Protein AF-A0A2Z6N587-F1 (afdb_monomer)

Structure (mmCIF, N/CA/C/O backbone):
data_AF-A0A2Z6N587-F1
#
_entry.id   AF-A0A2Z6N587-F1
#
loop_
_atom_site.group_PDB
_atom_site.id
_atom_site.type_symbol
_atom_site.label_atom_id
_atom_site.label_alt_id
_atom_site.label_comp_id
_atom_site.label_asym_id
_atom_site.label_entity_id
_atom_site.label_seq_id
_atom_site.pdbx_PDB_ins_code
_atom_site.Cartn_x
_atom_site.Cartn_y
_atom_site.Cartn_z
_atom_site.occupancy
_atom_site.B_iso_or_equiv
_atom_site.auth_seq_id
_atom_site.auth_comp_id
_atom_site.auth_asym_id
_atom_site.auth_atom_id
_atom_site.pdbx_PDB_model_num
ATOM 1 N N . MET A 1 1 ? -2.323 -22.619 24.328 1.00 37.62 1 MET A N 1
ATOM 2 C CA . MET A 1 1 ? -1.263 -22.628 23.297 1.00 37.62 1 MET A CA 1
ATOM 3 C C . MET A 1 1 ? -1.579 -23.787 22.358 1.00 37.62 1 MET A C 1
ATOM 5 O O . MET A 1 1 ? -1.058 -24.864 22.566 1.00 37.62 1 MET A O 1
ATOM 9 N N . GLU A 1 2 ? -2.553 -23.638 21.449 1.00 46.66 2 GLU A N 1
ATOM 10 C CA . GLU A 1 2 ? -3.157 -24.827 20.800 1.00 46.66 2 GLU A CA 1
ATOM 11 C C . GLU A 1 2 ? -3.887 -24.541 19.466 1.00 46.66 2 GLU A C 1
ATOM 13 O O . GLU A 1 2 ? -4.844 -25.218 19.124 1.00 46.66 2 GLU A O 1
ATOM 18 N N . LYS A 1 3 ? -3.478 -23.515 18.700 1.00 50.38 3 LYS A N 1
ATOM 19 C CA . LYS A 1 3 ? -4.129 -23.162 17.413 1.00 50.38 3 LYS A CA 1
ATOM 20 C C . LYS A 1 3 ? -3.225 -23.213 16.172 1.00 50.38 3 LYS A C 1
ATOM 22 O O . LYS A 1 3 ? -3.673 -22.877 15.085 1.00 50.38 3 LYS A O 1
ATOM 27 N N . TRP A 1 4 ? -1.967 -23.633 16.306 1.00 54.72 4 TRP A N 1
ATOM 28 C CA . TRP A 1 4 ? -0.986 -23.555 15.209 1.00 54.72 4 TRP A CA 1
ATOM 29 C C . TRP A 1 4 ? -0.815 -24.855 14.406 1.00 54.72 4 TRP A C 1
ATOM 31 O O . TRP A 1 4 ? -0.154 -24.849 13.373 1.00 54.72 4 TRP A O 1
ATOM 41 N N . THR A 1 5 ? -1.404 -25.971 14.840 1.00 50.78 5 THR A N 1
ATOM 42 C CA . THR A 1 5 ? -1.175 -27.303 14.245 1.00 50.78 5 THR A CA 1
ATOM 43 C C . THR A 1 5 ? -2.064 -27.630 13.039 1.00 50.78 5 THR A C 1
ATOM 45 O O . THR A 1 5 ? -1.755 -28.563 12.304 1.00 50.78 5 THR A O 1
ATOM 48 N N . GLU A 1 6 ? -3.128 -26.862 12.780 1.00 50.75 6 GLU A N 1
ATOM 49 C CA . GLU A 1 6 ? -4.043 -27.097 11.644 1.00 50.75 6 GLU A CA 1
ATOM 50 C C . GLU A 1 6 ? -3.532 -26.543 10.297 1.00 50.75 6 GLU A C 1
ATOM 52 O O . GLU A 1 6 ? -4.126 -26.809 9.254 1.00 50.75 6 GLU A O 1
ATOM 57 N N . TYR A 1 7 ? -2.408 -25.817 10.280 1.00 53.94 7 TYR A N 1
ATOM 58 C CA . TYR A 1 7 ? -1.847 -25.180 9.075 1.00 53.94 7 TYR A CA 1
ATOM 59 C C . TYR A 1 7 ? -0.832 -26.039 8.296 1.00 53.94 7 TYR A C 1
ATOM 61 O O . TYR A 1 7 ? -0.114 -25.525 7.440 1.00 53.94 7 TYR A O 1
ATOM 69 N N . ASN A 1 8 ? -0.773 -27.351 8.546 1.00 51.28 8 ASN A N 1
ATOM 70 C CA . ASN A 1 8 ? 0.184 -28.248 7.881 1.00 51.28 8 ASN A CA 1
ATOM 71 C C . ASN A 1 8 ? -0.138 -28.552 6.403 1.00 51.28 8 ASN A C 1
ATOM 73 O O . ASN A 1 8 ? 0.687 -29.149 5.715 1.00 51.28 8 ASN A O 1
ATOM 77 N N . GLU A 1 9 ? -1.285 -28.102 5.886 1.00 55.81 9 GLU A N 1
ATOM 78 C CA . GLU A 1 9 ? -1.611 -28.158 4.458 1.00 55.81 9 GLU A CA 1
ATOM 79 C C . GLU A 1 9 ? -2.018 -26.766 3.949 1.00 55.81 9 GLU A C 1
ATOM 81 O O . GLU A 1 9 ? -3.180 -26.368 4.098 1.00 55.81 9 GLU A O 1
ATOM 86 N N . PRO A 1 10 ? -1.102 -25.988 3.340 1.00 55.16 10 PRO A N 1
ATOM 87 C CA . PRO A 1 10 ? -1.461 -24.702 2.763 1.00 55.16 10 PRO A CA 1
ATOM 88 C C . PRO A 1 10 ? -2.427 -24.928 1.595 1.00 55.16 10 PRO A C 1
ATOM 90 O O . PRO A 1 10 ? -2.035 -25.279 0.479 1.00 55.16 10 PRO A O 1
ATOM 93 N N . LYS A 1 11 ? -3.723 -24.715 1.846 1.00 57.88 11 LYS A N 1
ATOM 94 C CA . LYS A 1 11 ? -4.737 -24.640 0.792 1.00 57.88 11 LYS A CA 1
ATOM 95 C C . LYS A 1 11 ? -4.306 -23.537 -0.170 1.00 57.88 11 LYS A C 1
ATOM 97 O O . LYS A 1 11 ? -4.199 -22.381 0.231 1.00 57.88 11 LYS A O 1
ATOM 102 N N . ARG A 1 12 ? -4.056 -23.884 -1.439 1.00 53.59 12 ARG A N 1
ATOM 103 C CA . ARG A 1 12 ? -3.749 -22.896 -2.483 1.00 53.59 12 ARG A CA 1
ATOM 104 C C . ARG A 1 12 ? -4.846 -21.831 -2.496 1.00 53.59 12 ARG A C 1
ATOM 106 O O . ARG A 1 12 ? -5.990 -22.122 -2.851 1.00 53.59 12 ARG A O 1
ATOM 113 N N . LEU A 1 13 ? -4.495 -20.609 -2.102 1.00 57.31 13 LEU A N 1
ATOM 114 C CA . LEU A 1 13 ? -5.391 -19.467 -2.203 1.00 57.31 13 LEU A CA 1
ATOM 115 C C . LEU A 1 13 ? -5.705 -19.250 -3.688 1.00 57.31 13 LEU A C 1
ATOM 117 O O . LEU A 1 13 ? -4.805 -19.123 -4.512 1.00 57.31 13 LEU A O 1
ATOM 121 N N . ARG A 1 14 ? -6.995 -19.241 -4.045 1.00 61.66 14 ARG A N 1
ATOM 122 C CA . ARG A 1 14 ? -7.448 -18.964 -5.424 1.00 61.66 14 ARG A CA 1
ATOM 123 C C . ARG A 1 14 ? -7.291 -17.491 -5.821 1.00 61.66 14 ARG A C 1
ATOM 125 O O . ARG A 1 14 ? -7.498 -17.163 -6.983 1.00 61.66 14 ARG A O 1
ATOM 132 N N . LYS A 1 15 ? -6.996 -16.613 -4.861 1.00 67.12 15 LYS A N 1
ATOM 133 C CA . LYS A 1 15 ? -6.846 -15.168 -5.040 1.00 67.12 15 LYS A CA 1
ATOM 134 C C . LYS A 1 15 ? -5.519 -14.732 -4.435 1.00 67.12 15 LYS A C 1
ATOM 136 O O . LYS A 1 15 ? -5.151 -15.244 -3.379 1.00 67.12 15 LYS A O 1
ATOM 141 N N . PHE A 1 16 ? -4.843 -13.789 -5.086 1.00 82.56 16 PHE A N 1
ATOM 142 C CA . PHE A 1 16 ? -3.730 -13.076 -4.472 1.00 82.56 16 PHE A CA 1
ATOM 143 C C . PHE A 1 16 ? -4.255 -12.309 -3.260 1.00 82.56 16 PHE A C 1
ATOM 145 O O . PHE A 1 16 ? -5.276 -11.618 -3.352 1.00 82.56 16 PHE A O 1
ATOM 152 N N . VAL A 1 17 ? -3.596 -12.517 -2.123 1.00 91.31 17 VAL A N 1
ATOM 153 C CA . VAL A 1 17 ? -3.914 -11.863 -0.859 1.00 91.31 17 VAL A CA 1
ATOM 154 C C . VAL A 1 17 ? -2.660 -11.157 -0.378 1.00 91.31 17 VAL A C 1
ATOM 156 O O . VAL A 1 17 ? -1.602 -11.783 -0.310 1.00 91.31 17 VAL A O 1
ATOM 159 N N . SER A 1 18 ? -2.807 -9.886 -0.030 1.00 94.50 18 SER A N 1
ATOM 160 C CA . SER A 1 18 ? -1.739 -9.052 0.518 1.00 94.50 18 SER A CA 1
ATOM 161 C C . SER A 1 18 ? -2.181 -8.465 1.849 1.00 94.50 18 SER A C 1
ATOM 163 O O . SER A 1 18 ? -3.374 -8.247 2.080 1.00 94.50 18 SER A O 1
ATOM 165 N N . LEU A 1 19 ? -1.211 -8.227 2.724 1.00 96.00 19 LEU A N 1
ATOM 166 C CA . LEU A 1 19 ? -1.422 -7.661 4.047 1.00 96.00 19 LEU A CA 1
ATOM 167 C C . LEU A 1 19 ? -0.588 -6.390 4.176 1.00 96.00 19 LEU A C 1
ATOM 169 O O . LEU A 1 19 ? 0.613 -6.424 3.921 1.00 96.00 19 LEU A O 1
ATOM 173 N N . PHE A 1 20 ? -1.214 -5.305 4.615 1.00 96.19 20 PHE A N 1
ATOM 174 C CA . PHE A 1 20 ? -0.537 -4.051 4.930 1.00 96.19 20 PHE A CA 1
ATOM 175 C C . PHE A 1 20 ? -0.767 -3.747 6.405 1.00 96.19 20 PHE A C 1
ATOM 177 O O . PHE A 1 20 ? -1.907 -3.550 6.832 1.00 96.19 20 PHE A O 1
ATOM 184 N N . VAL A 1 21 ? 0.307 -3.750 7.188 1.00 95.50 21 VAL A N 1
ATOM 185 C CA . VAL A 1 21 ? 0.271 -3.584 8.646 1.00 95.50 21 VAL A CA 1
ATOM 186 C C . VAL A 1 21 ? 0.893 -2.238 8.981 1.00 95.50 21 VAL A C 1
ATOM 188 O O . VAL A 1 21 ? 1.949 -1.906 8.445 1.00 95.50 21 VAL A O 1
ATOM 191 N N . SER A 1 22 ? 0.227 -1.444 9.815 1.00 94.25 22 SER A N 1
ATOM 192 C CA . SER A 1 22 ? 0.788 -0.177 10.280 1.00 94.25 22 SER A CA 1
ATOM 193 C C . SER A 1 22 ? 1.963 -0.420 11.248 1.00 94.25 22 SER A C 1
ATOM 195 O O . SER A 1 22 ? 2.044 -1.507 11.826 1.00 94.25 22 SER A O 1
ATOM 197 N N . PRO A 1 23 ? 2.884 0.540 11.454 1.00 90.81 23 PRO A N 1
ATOM 198 C CA . PRO A 1 23 ? 4.096 0.330 12.251 1.00 90.81 23 PRO A CA 1
ATOM 199 C C . PRO A 1 23 ? 3.865 -0.242 13.659 1.00 90.81 23 PRO A C 1
ATOM 201 O O . PRO A 1 23 ? 4.606 -1.128 14.080 1.00 90.81 23 PRO A O 1
ATOM 204 N N . THR A 1 24 ? 2.819 0.188 14.376 1.00 92.56 24 THR A N 1
ATOM 205 C CA . THR A 1 24 ? 2.489 -0.345 15.717 1.00 92.56 24 THR A CA 1
ATOM 206 C C . THR A 1 24 ? 1.424 -1.451 15.689 1.00 92.56 24 THR A C 1
ATOM 208 O O . THR A 1 24 ? 0.923 -1.901 16.733 1.00 92.56 24 THR A O 1
ATOM 211 N N . ALA A 1 25 ? 1.074 -1.896 14.479 1.00 94.62 25 ALA A N 1
ATOM 212 C CA . ALA A 1 25 ? -0.062 -2.746 14.159 1.00 94.62 25 ALA A CA 1
ATOM 213 C C . ALA A 1 25 ? -1.407 -2.174 14.640 1.00 94.62 25 ALA A C 1
ATOM 215 O O . ALA A 1 25 ? -2.349 -2.923 14.853 1.00 94.62 25 ALA A O 1
ATOM 216 N N . LYS A 1 26 ? -1.537 -0.855 14.830 1.00 96.00 26 LYS A N 1
ATOM 217 C CA . LYS A 1 26 ? -2.830 -0.227 15.148 1.00 96.00 26 LYS A CA 1
ATOM 218 C C . LYS A 1 26 ? -3.886 -0.542 14.081 1.00 96.00 26 LYS A C 1
ATOM 220 O O . LYS A 1 26 ? -5.034 -0.829 14.426 1.00 96.00 26 LYS A O 1
ATOM 225 N N . TYR A 1 27 ? -3.474 -0.550 12.813 1.00 96.38 27 TYR A N 1
ATOM 226 C CA . TYR A 1 27 ? -4.324 -0.804 11.657 1.00 96.38 27 TYR A CA 1
ATOM 227 C C . TYR A 1 27 ? -3.769 -1.923 10.783 1.00 96.38 27 TYR A C 1
ATOM 229 O O . TYR A 1 27 ? -2.560 -2.051 10.570 1.00 96.38 27 TYR A O 1
ATOM 237 N N . VAL A 1 28 ? -4.677 -2.727 10.237 1.00 97.56 28 VAL A N 1
ATOM 238 C CA . VAL A 1 28 ? -4.352 -3.790 9.287 1.00 97.56 28 VAL A CA 1
ATOM 239 C C . VAL A 1 28 ? -5.301 -3.708 8.104 1.00 97.56 28 VAL A C 1
ATOM 241 O O . VAL A 1 28 ? -6.515 -3.690 8.276 1.00 97.56 28 VAL A O 1
ATOM 244 N N . ALA A 1 29 ? -4.758 -3.713 6.891 1.00 98.00 29 ALA A N 1
ATOM 245 C CA . ALA A 1 29 ? -5.531 -3.835 5.666 1.00 98.00 29 ALA A CA 1
ATOM 246 C C . ALA A 1 29 ? -5.244 -5.170 4.982 1.00 98.00 29 ALA A C 1
ATOM 248 O O . ALA A 1 29 ? -4.096 -5.514 4.704 1.00 98.00 29 ALA A O 1
ATOM 249 N N . VAL A 1 30 ? -6.308 -5.912 4.685 1.00 97.38 30 VAL A N 1
ATOM 250 C CA . VAL A 1 30 ? -6.263 -7.176 3.946 1.00 97.38 30 VAL A CA 1
ATOM 251 C C . VAL A 1 30 ? -6.798 -6.933 2.543 1.00 97.38 30 VAL A C 1
ATOM 253 O O . VAL A 1 30 ? -7.994 -6.684 2.367 1.00 97.38 30 VAL A O 1
ATOM 256 N N . ALA A 1 31 ? -5.928 -7.032 1.542 1.00 96.44 31 ALA A N 1
ATOM 257 C CA . ALA A 1 31 ? -6.312 -6.987 0.138 1.00 96.44 31 ALA A CA 1
ATOM 258 C C . ALA A 1 31 ? -6.553 -8.403 -0.391 1.00 96.44 31 ALA A C 1
ATOM 260 O O . ALA A 1 31 ? -5.710 -9.278 -0.221 1.00 96.44 31 ALA A O 1
ATOM 261 N N . ALA A 1 32 ? -7.688 -8.633 -1.048 1.00 93.94 32 ALA A N 1
ATOM 262 C CA . ALA A 1 32 ? -8.025 -9.905 -1.682 1.00 93.94 32 ALA A CA 1
ATOM 263 C C . ALA A 1 32 ? -8.723 -9.659 -3.028 1.00 93.94 32 ALA A C 1
ATOM 265 O O . ALA A 1 32 ? -9.940 -9.458 -3.091 1.00 93.94 32 ALA A O 1
ATOM 266 N N . GLY A 1 33 ? -7.955 -9.704 -4.120 1.00 91.88 33 GLY A N 1
ATOM 267 C CA . GLY A 1 33 ? -8.410 -9.163 -5.405 1.00 91.88 33 GLY A CA 1
ATOM 268 C C . GLY A 1 33 ? -8.506 -7.637 -5.347 1.00 91.88 33 GLY A C 1
ATOM 269 O O . GLY A 1 33 ? -7.640 -6.989 -4.764 1.00 91.88 33 GLY A O 1
ATOM 270 N N . ASN A 1 34 ? -9.605 -7.091 -5.866 1.00 92.81 34 ASN A N 1
ATOM 271 C CA . ASN A 1 34 ? -9.879 -5.653 -5.911 1.00 92.81 34 ASN A CA 1
ATOM 272 C C . ASN A 1 34 ? -10.527 -5.087 -4.637 1.00 92.81 34 ASN A C 1
ATOM 274 O O . ASN A 1 34 ? -10.956 -3.933 -4.607 1.00 92.81 34 ASN A O 1
ATOM 278 N N . ARG A 1 35 ? -10.637 -5.904 -3.587 1.00 95.12 35 ARG A N 1
ATOM 279 C CA . ARG A 1 35 ? -11.247 -5.530 -2.314 1.00 95.12 35 ARG A CA 1
ATOM 280 C C . ARG A 1 35 ? -10.186 -5.413 -1.232 1.00 95.12 35 ARG A C 1
ATOM 282 O O . ARG A 1 35 ? -9.406 -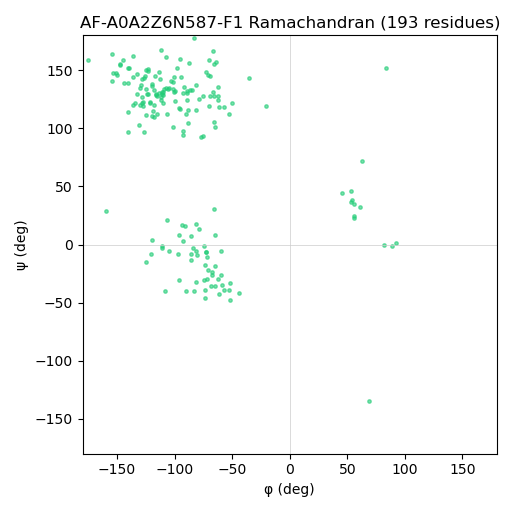6.344 -1.040 1.00 95.12 35 ARG A O 1
ATOM 289 N N . ILE A 1 36 ? -10.249 -4.333 -0.463 1.00 97.19 36 ILE A N 1
ATOM 290 C CA . ILE A 1 36 ? -9.442 -4.109 0.736 1.00 97.19 36 ILE A CA 1
ATOM 291 C C . ILE A 1 36 ? -10.375 -4.043 1.943 1.00 97.19 36 ILE A C 1
ATOM 293 O O . ILE A 1 36 ? -11.372 -3.326 1.932 1.00 97.19 36 ILE A O 1
ATOM 297 N N . THR A 1 37 ? -10.075 -4.819 2.980 1.00 97.88 37 THR A N 1
ATOM 298 C CA . THR A 1 37 ? -10.788 -4.789 4.265 1.00 97.88 37 THR A CA 1
ATOM 299 C C . THR A 1 37 ? -9.854 -4.235 5.331 1.00 97.88 37 THR A C 1
ATOM 301 O O . THR A 1 37 ? -8.766 -4.775 5.509 1.00 97.88 37 THR A O 1
ATOM 304 N N . ILE A 1 38 ? -10.272 -3.174 6.015 1.00 98.06 38 ILE A N 1
ATOM 305 C CA . ILE A 1 38 ? -9.503 -2.492 7.059 1.00 98.06 38 ILE A CA 1
ATOM 306 C C . ILE A 1 38 ? -9.997 -2.964 8.431 1.00 98.06 38 ILE A C 1
ATOM 308 O O . ILE A 1 38 ? -11.204 -3.021 8.676 1.00 98.06 38 ILE A O 1
ATOM 312 N N . LEU A 1 39 ? -9.056 -3.317 9.302 1.00 97.75 39 LEU A N 1
ATOM 313 C CA . LEU A 1 39 ? -9.245 -3.843 10.653 1.00 97.75 39 LEU A CA 1
ATOM 314 C C . LEU A 1 39 ? -8.506 -2.953 11.659 1.00 97.75 39 LEU A C 1
ATOM 316 O O . LEU A 1 39 ? -7.468 -2.371 11.330 1.00 97.75 39 LEU A O 1
ATOM 320 N N . SER A 1 40 ? -9.023 -2.895 12.885 1.00 96.38 40 SER A N 1
ATOM 321 C CA . SER A 1 40 ? -8.447 -2.123 13.985 1.00 96.38 40 SER A CA 1
ATOM 322 C C . SER A 1 40 ? -7.940 -3.031 15.091 1.00 96.38 40 SER A C 1
ATOM 324 O O . SER A 1 40 ? -8.520 -4.072 15.375 1.00 96.38 40 SER A O 1
ATOM 326 N N . LYS A 1 41 ? -6.888 -2.609 15.782 1.00 96.25 41 LYS A N 1
ATOM 327 C CA . LYS A 1 41 ? -6.471 -3.244 17.034 1.00 96.25 41 LYS A CA 1
ATOM 328 C C . LYS A 1 41 ? -7.441 -2.962 18.189 1.00 96.25 41 LYS A C 1
ATOM 330 O O . LYS A 1 41 ? -7.458 -3.721 19.152 1.00 96.25 41 LYS A O 1
ATOM 335 N N . GLU A 1 42 ? -8.235 -1.889 18.112 1.00 94.81 42 GLU A N 1
ATOM 336 C CA . GLU A 1 42 ? -9.162 -1.468 19.179 1.00 94.81 42 GLU A CA 1
ATOM 337 C C . GLU A 1 42 ? -10.199 -2.539 19.535 1.00 94.81 42 GLU A C 1
ATOM 339 O O . GLU A 1 42 ? -10.550 -2.693 20.704 1.00 94.81 42 GLU A O 1
ATOM 344 N N . ASP A 1 43 ? -10.655 -3.302 18.542 1.00 93.38 43 ASP A N 1
ATOM 345 C CA . ASP A 1 43 ? -11.577 -4.423 18.706 1.00 93.38 43 ASP A CA 1
ATOM 346 C C . ASP A 1 43 ? -10.884 -5.786 18.532 1.00 93.38 43 ASP A C 1
ATOM 348 O O . ASP A 1 43 ? -11.554 -6.775 18.247 1.00 93.38 43 ASP A O 1
ATOM 352 N N . ASP A 1 44 ? -9.556 -5.852 18.696 1.00 95.12 44 ASP A N 1
ATOM 353 C CA . ASP A 1 44 ? -8.733 -7.055 18.476 1.00 95.12 44 ASP A CA 1
ATOM 354 C C . ASP A 1 44 ? -8.929 -7.669 17.073 1.00 95.12 44 ASP A C 1
ATOM 356 O O . ASP A 1 44 ? -8.984 -8.891 16.893 1.00 95.12 44 ASP A O 1
ATOM 360 N N . TYR A 1 45 ? -9.072 -6.797 16.066 1.00 95.50 45 TYR A N 1
ATOM 361 C CA . TYR A 1 45 ? -9.276 -7.113 14.648 1.00 95.50 45 TYR A CA 1
ATOM 362 C C . TYR A 1 45 ? -10.489 -8.012 14.370 1.00 95.50 45 TYR A C 1
ATOM 364 O O . TYR A 1 45 ? -10.523 -8.720 13.358 1.00 95.50 45 TYR A O 1
ATOM 372 N N . GLN A 1 46 ? -11.475 -8.033 15.271 1.00 91.81 46 GLN A N 1
ATOM 373 C CA . GLN A 1 46 ? -12.615 -8.944 15.175 1.00 91.81 46 GLN A CA 1
ATOM 374 C C . GLN A 1 46 ? -13.616 -8.518 14.099 1.00 91.81 46 GLN A C 1
ATOM 376 O O . GLN A 1 46 ? -14.277 -9.377 13.507 1.00 91.81 46 GLN A O 1
ATOM 381 N N . GLN A 1 47 ? -13.750 -7.218 13.832 1.00 92.12 47 GLN A N 1
ATOM 382 C CA . GLN A 1 47 ? -14.690 -6.681 12.857 1.00 92.12 47 GLN A CA 1
ATOM 383 C C . GLN A 1 47 ? -13.985 -5.839 11.793 1.00 92.12 47 GLN A C 1
ATOM 385 O O . GLN A 1 47 ? -12.966 -5.189 12.017 1.00 92.12 47 GLN A O 1
ATOM 390 N N . SER A 1 48 ? -14.561 -5.845 10.588 1.00 93.50 48 SER A N 1
ATOM 391 C CA . SER A 1 48 ? -14.149 -4.905 9.551 1.00 93.50 48 SER A CA 1
ATOM 392 C C . SER A 1 48 ? -14.598 -3.504 9.927 1.00 93.50 48 SER A C 1
ATOM 394 O O . SER A 1 48 ? -15.802 -3.261 10.008 1.00 93.50 48 SER A O 1
ATOM 396 N N . TYR A 1 49 ? -13.644 -2.592 10.079 1.00 94.31 49 TYR A N 1
ATOM 397 C CA . TYR A 1 49 ? -13.936 -1.180 10.277 1.00 94.31 49 TYR A CA 1
ATOM 398 C C . TYR A 1 49 ? -14.408 -0.536 8.971 1.00 94.31 49 TYR A C 1
ATOM 400 O O . TYR A 1 49 ? -15.429 0.146 8.932 1.00 94.31 49 TYR A O 1
ATOM 408 N N . ALA A 1 50 ? -13.700 -0.818 7.875 1.00 96.12 50 ALA A N 1
ATOM 409 C CA . ALA A 1 50 ? -14.035 -0.302 6.558 1.00 96.12 50 ALA A CA 1
ATOM 410 C C . ALA A 1 50 ? -13.726 -1.302 5.444 1.00 96.12 50 ALA A C 1
ATOM 412 O O . ALA A 1 50 ? -12.928 -2.233 5.592 1.00 96.12 50 ALA A O 1
ATOM 413 N N . ILE A 1 51 ? -14.388 -1.107 4.306 1.00 96.31 51 ILE A N 1
ATOM 414 C CA . ILE A 1 51 ? -14.213 -1.921 3.109 1.00 96.31 51 ILE A CA 1
ATOM 415 C C . ILE A 1 51 ? -14.106 -0.985 1.915 1.00 96.31 51 ILE A C 1
ATOM 417 O O . ILE A 1 51 ? -15.050 -0.263 1.602 1.00 96.31 51 ILE A O 1
ATOM 421 N N . PHE A 1 52 ? -12.994 -1.082 1.202 1.00 95.06 52 PHE A N 1
ATOM 422 C CA . PHE A 1 52 ? -12.809 -0.458 -0.097 1.00 95.06 52 PHE A CA 1
ATOM 423 C C . PHE A 1 52 ? -12.936 -1.509 -1.206 1.00 95.06 52 PHE A C 1
ATOM 425 O O . PHE A 1 52 ? -12.466 -2.640 -1.063 1.00 95.06 52 PHE A O 1
ATOM 432 N N . ASN A 1 53 ? -13.573 -1.139 -2.317 1.00 93.62 53 ASN A N 1
ATOM 433 C CA . ASN A 1 53 ? -13.608 -1.943 -3.535 1.00 93.62 53 ASN A CA 1
ATOM 434 C C . ASN A 1 53 ? -13.219 -1.040 -4.705 1.00 93.62 53 ASN A C 1
ATOM 436 O O . ASN A 1 53 ? -13.914 -0.056 -4.960 1.00 93.62 53 ASN A O 1
ATOM 440 N N . SER A 1 54 ? -12.146 -1.386 -5.412 1.00 88.94 54 SER A N 1
ATOM 441 C CA . SER A 1 54 ? -11.831 -0.733 -6.683 1.00 88.94 54 SER A CA 1
ATOM 442 C C . SER A 1 54 ? -12.840 -1.164 -7.750 1.00 88.94 54 SER A C 1
ATOM 444 O O . SER A 1 54 ? -13.326 -2.301 -7.741 1.00 88.94 54 SER A O 1
ATOM 446 N N . SER A 1 55 ? -13.173 -0.252 -8.664 1.00 83.06 55 SER A N 1
ATOM 447 C CA . SER A 1 55 ? -14.002 -0.557 -9.834 1.00 83.06 55 SER A CA 1
ATOM 448 C C . SER A 1 55 ? -13.343 -1.575 -10.761 1.00 83.06 55 SER A C 1
ATOM 450 O O . SER A 1 55 ? -14.045 -2.352 -11.411 1.00 83.06 55 SER A O 1
ATOM 452 N N . ASP A 1 56 ? -12.013 -1.590 -10.796 1.00 81.69 56 ASP A N 1
ATOM 453 C CA . ASP A 1 56 ? -11.238 -2.493 -11.633 1.00 81.69 56 ASP A CA 1
ATOM 454 C C . ASP A 1 56 ? -10.974 -3.824 -10.924 1.00 81.69 56 ASP A C 1
ATOM 456 O O . ASP A 1 56 ? -11.003 -3.924 -9.700 1.00 81.69 56 ASP A O 1
ATOM 460 N N . LEU A 1 57 ? -10.719 -4.882 -11.699 1.00 81.31 57 LEU A N 1
ATOM 461 C CA . LEU A 1 57 ? -10.459 -6.237 -11.186 1.00 81.31 57 LEU A CA 1
ATOM 462 C C . LEU A 1 57 ? -9.009 -6.443 -10.709 1.00 81.31 57 LEU A C 1
ATOM 464 O O . LEU A 1 57 ? -8.566 -7.587 -10.585 1.00 81.31 57 LEU A O 1
ATOM 468 N N . GLY A 1 58 ? -8.289 -5.348 -10.464 1.00 84.75 58 GLY A N 1
ATOM 469 C CA . GLY A 1 58 ? -6.878 -5.355 -10.106 1.00 84.75 58 GLY A CA 1
ATOM 470 C C . GLY A 1 58 ? -6.591 -5.981 -8.745 1.00 84.75 58 GLY A C 1
ATOM 471 O O . GLY A 1 58 ? -7.486 -6.218 -7.926 1.00 84.75 58 GLY A O 1
ATOM 472 N N . THR A 1 59 ? -5.318 -6.267 -8.499 1.00 92.69 59 THR A N 1
ATOM 473 C CA . THR A 1 59 ? -4.824 -6.770 -7.208 1.00 92.69 59 THR A CA 1
ATOM 474 C C . THR A 1 59 ? -3.855 -5.788 -6.584 1.00 92.69 59 THR A C 1
ATOM 476 O O . THR A 1 59 ? -3.041 -5.208 -7.290 1.00 92.69 59 THR A O 1
ATOM 479 N N . PHE A 1 60 ? -3.875 -5.677 -5.258 1.00 94.88 60 PHE A N 1
ATOM 480 C CA . PHE A 1 60 ? -2.947 -4.819 -4.524 1.00 94.88 60 PHE A CA 1
ATOM 481 C C . PHE A 1 60 ? -1.800 -5.643 -3.949 1.00 94.88 60 PHE A C 1
ATOM 483 O O . PHE A 1 60 ? -2.043 -6.588 -3.197 1.00 94.88 60 PHE A O 1
ATOM 490 N N . SER A 1 61 ? -0.557 -5.291 -4.275 1.00 92.19 61 SER A N 1
ATOM 491 C CA . SER A 1 61 ? 0.649 -5.968 -3.763 1.00 92.19 61 SER A CA 1
ATOM 492 C C . SER A 1 61 ? 1.646 -5.035 -3.084 1.00 92.19 61 SER A C 1
ATOM 494 O O . SER A 1 61 ? 2.533 -5.512 -2.385 1.00 92.19 61 SER A O 1
ATOM 496 N N . VAL A 1 62 ? 1.505 -3.722 -3.271 1.00 94.62 62 VAL A N 1
ATOM 497 C CA . VAL A 1 62 ? 2.378 -2.703 -2.681 1.00 94.62 62 VAL A CA 1
ATOM 498 C C . VAL A 1 62 ? 1.510 -1.725 -1.905 1.00 94.62 62 VAL A C 1
ATOM 500 O O . VAL A 1 62 ? 0.475 -1.283 -2.404 1.00 94.62 62 VAL A O 1
ATOM 503 N N . GLY A 1 63 ? 1.919 -1.393 -0.686 1.00 95.75 63 GLY A N 1
ATOM 504 C CA . GLY A 1 63 ? 1.189 -0.456 0.150 1.00 95.75 63 GLY A CA 1
ATOM 505 C C . GLY A 1 63 ? 1.916 -0.144 1.447 1.00 95.75 63 GLY A C 1
ATOM 506 O O . GLY A 1 63 ? 2.767 -0.913 1.887 1.00 95.75 63 GLY A O 1
ATOM 507 N N . ALA A 1 64 ? 1.570 0.992 2.040 1.00 95.19 64 ALA A N 1
ATOM 508 C CA . ALA A 1 64 ? 2.129 1.476 3.290 1.00 95.19 64 ALA A CA 1
ATOM 509 C C . ALA A 1 64 ? 1.102 2.322 4.040 1.00 95.19 64 ALA A C 1
ATOM 511 O O . ALA A 1 64 ? 0.307 3.046 3.436 1.00 95.19 64 ALA A O 1
ATOM 512 N N . TRP A 1 65 ? 1.149 2.246 5.365 1.00 95.12 65 TRP A N 1
ATOM 513 C CA . TRP A 1 65 ? 0.356 3.099 6.239 1.00 95.12 65 TRP A CA 1
ATOM 514 C C . TRP A 1 65 ? 1.138 4.359 6.612 1.00 95.12 65 TRP A C 1
ATOM 516 O O . TRP A 1 65 ? 2.298 4.266 7.012 1.00 95.12 65 TRP A O 1
ATOM 526 N N . SER A 1 66 ? 0.470 5.510 6.557 1.00 92.38 66 SER A N 1
ATOM 527 C CA . SER A 1 66 ? 0.722 6.602 7.494 1.00 92.38 66 SER A CA 1
ATOM 528 C C . SER A 1 66 ? -0.187 6.377 8.699 1.00 92.38 66 SER A C 1
ATOM 530 O O . SER A 1 66 ? -1.407 6.513 8.594 1.00 92.38 66 SER A O 1
ATOM 532 N N . GLU A 1 67 ? 0.378 5.918 9.817 1.00 91.25 67 GLU A N 1
ATOM 533 C CA . GLU A 1 67 ? -0.419 5.547 10.994 1.00 91.25 67 GLU A CA 1
ATOM 534 C C . GLU A 1 67 ? -0.974 6.767 11.728 1.00 91.25 67 GLU A C 1
ATOM 536 O O . GLU A 1 67 ? -2.134 6.738 12.136 1.00 91.25 67 GLU A O 1
ATOM 541 N N . ASP A 1 68 ? -0.182 7.835 11.837 1.00 88.81 68 ASP A N 1
ATOM 542 C CA . ASP A 1 68 ? -0.579 9.075 12.513 1.00 88.81 68 ASP A CA 1
ATOM 543 C C . ASP A 1 68 ? -1.676 9.819 11.736 1.00 88.81 68 ASP A C 1
ATOM 545 O O . ASP A 1 68 ? -2.602 10.365 12.334 1.00 88.81 68 ASP A O 1
ATOM 549 N N . ASP A 1 69 ? -1.614 9.776 10.401 1.00 88.81 69 ASP A N 1
ATOM 550 C CA . ASP A 1 69 ? -2.621 10.378 9.520 1.00 88.81 69 ASP A CA 1
ATOM 551 C C . ASP A 1 69 ? -3.819 9.459 9.233 1.00 88.81 69 ASP A C 1
ATOM 553 O O . ASP A 1 69 ? -4.787 9.871 8.589 1.00 88.81 69 ASP A O 1
ATOM 557 N N . GLU A 1 70 ? -3.743 8.196 9.659 1.00 92.88 70 GLU A N 1
ATOM 558 C CA . GLU A 1 70 ? -4.739 7.156 9.389 1.00 92.88 70 GLU A CA 1
ATOM 559 C C . GLU A 1 70 ? -5.015 6.947 7.886 1.00 92.88 70 GLU A C 1
ATOM 561 O O . GLU A 1 70 ? -6.141 6.642 7.477 1.00 92.88 70 GLU A O 1
ATOM 566 N N . ILE A 1 71 ? -3.981 7.099 7.048 1.00 94.00 71 ILE A N 1
ATOM 567 C CA . ILE A 1 71 ? -4.048 6.924 5.591 1.00 94.00 71 ILE A CA 1
ATOM 568 C C . ILE A 1 71 ? -3.294 5.667 5.168 1.00 94.00 71 ILE A C 1
ATOM 570 O O . ILE A 1 71 ? -2.109 5.496 5.447 1.00 94.00 71 ILE A O 1
ATOM 574 N N . LEU A 1 72 ? -3.963 4.820 4.397 1.00 96.88 72 LEU A N 1
ATOM 575 C CA . LEU A 1 72 ? -3.366 3.722 3.657 1.00 96.88 72 LEU A CA 1
ATOM 576 C C . LEU A 1 72 ? -3.086 4.164 2.218 1.00 96.88 72 LEU A C 1
ATOM 578 O O . LEU A 1 72 ? -4.016 4.446 1.461 1.00 96.88 72 LEU A O 1
ATOM 582 N N . GLY A 1 73 ? -1.817 4.166 1.821 1.00 96.31 73 GLY A N 1
ATOM 583 C CA . GLY A 1 73 ? -1.422 4.208 0.418 1.00 96.31 73 GLY A CA 1
ATOM 584 C C . GLY A 1 73 ? -1.300 2.787 -0.135 1.00 96.31 73 GLY A C 1
ATOM 585 O O . GLY A 1 73 ? -0.638 1.950 0.476 1.00 96.31 73 GLY A O 1
ATOM 586 N N . VAL A 1 74 ? -1.911 2.497 -1.282 1.00 96.94 74 VAL A N 1
ATOM 587 C CA . VAL A 1 74 ? -1.813 1.196 -1.971 1.00 96.94 74 VAL A CA 1
ATOM 588 C C . VAL A 1 74 ? -1.711 1.373 -3.477 1.00 96.94 74 VAL A C 1
ATOM 590 O O . VAL A 1 74 ? -2.226 2.337 -4.037 1.00 96.94 74 VAL A O 1
ATOM 593 N N . VAL A 1 75 ? -1.067 0.409 -4.128 1.00 95.50 75 VAL A N 1
ATOM 594 C CA . VAL A 1 75 ? -0.918 0.344 -5.582 1.00 95.50 75 VAL A CA 1
ATOM 595 C C . VAL A 1 75 ? -1.605 -0.914 -6.095 1.00 95.50 75 VAL A C 1
ATOM 597 O O . VAL A 1 75 ? -1.390 -1.999 -5.541 1.00 95.50 75 VAL A O 1
ATOM 600 N N . ASP A 1 76 ? -2.406 -0.777 -7.147 1.00 94.38 76 ASP A N 1
ATOM 601 C CA . ASP A 1 76 ? -2.885 -1.929 -7.909 1.00 94.38 76 ASP A CA 1
ATOM 602 C C . ASP A 1 76 ? -1.864 -2.410 -8.964 1.00 94.38 76 ASP A C 1
ATOM 604 O O . ASP A 1 76 ? -0.794 -1.836 -9.163 1.00 94.38 76 ASP A O 1
ATOM 608 N N . ASP A 1 77 ? -2.194 -3.483 -9.672 1.00 92.38 77 ASP A N 1
ATOM 609 C CA . ASP A 1 77 ? -1.371 -4.070 -10.732 1.00 92.38 77 ASP A CA 1
ATOM 610 C C . ASP A 1 77 ? -1.328 -3.241 -12.031 1.00 92.38 77 ASP A C 1
ATOM 612 O O . ASP A 1 77 ? -0.548 -3.552 -12.935 1.00 92.38 77 ASP A O 1
ATOM 616 N N . SER A 1 78 ? -2.117 -2.166 -12.122 1.00 92.62 78 SER A N 1
ATOM 617 C CA . SER A 1 78 ? -2.070 -1.174 -13.202 1.00 92.62 78 SER A CA 1
ATOM 618 C C . SER A 1 78 ? -1.155 0.021 -12.889 1.00 92.62 78 SER A C 1
ATOM 620 O O . SER A 1 78 ? -1.045 0.947 -13.700 1.00 92.62 78 SER A O 1
ATOM 622 N N . ASP A 1 79 ? -0.470 -0.010 -11.739 1.00 92.94 79 ASP A N 1
ATOM 623 C CA . ASP A 1 79 ? 0.296 1.099 -11.164 1.00 92.94 79 ASP A CA 1
ATOM 624 C C . ASP A 1 79 ? -0.577 2.338 -10.858 1.00 92.94 79 ASP A C 1
ATOM 626 O O . ASP A 1 79 ? -0.120 3.484 -10.965 1.00 92.94 79 ASP A O 1
ATOM 630 N N . THR A 1 80 ? -1.848 2.133 -10.497 1.00 93.81 80 THR A N 1
ATOM 631 C CA . THR A 1 80 ? -2.722 3.187 -9.967 1.00 93.81 80 THR A CA 1
ATOM 632 C C . THR A 1 80 ? -2.590 3.245 -8.449 1.00 93.81 80 THR A C 1
ATOM 634 O O . THR A 1 80 ? -2.777 2.248 -7.751 1.00 93.81 80 THR A O 1
ATOM 637 N N . LEU A 1 81 ? -2.244 4.429 -7.938 1.00 94.62 81 LEU A N 1
ATOM 638 C CA . LEU A 1 81 ? -2.146 4.705 -6.507 1.00 94.62 81 LEU A CA 1
ATOM 639 C C . LEU A 1 81 ? -3.497 5.120 -5.942 1.00 94.62 81 LEU A C 1
ATOM 641 O O . LEU A 1 81 ? -4.125 6.040 -6.466 1.00 94.62 81 LEU A O 1
ATOM 645 N N . TYR A 1 82 ? -3.872 4.522 -4.820 1.00 95.12 82 TYR A N 1
ATOM 646 C CA . TYR A 1 82 ? -5.019 4.920 -4.017 1.00 95.12 82 TYR A CA 1
ATOM 647 C C . TYR A 1 82 ? -4.554 5.319 -2.622 1.00 95.12 82 TYR A C 1
ATOM 649 O O . TYR A 1 82 ? -3.753 4.619 -2.003 1.00 95.12 82 TYR A O 1
ATOM 657 N N . PHE A 1 83 ? -5.099 6.421 -2.119 1.00 94.62 83 PHE A N 1
ATOM 658 C CA . PHE A 1 83 ? -4.911 6.883 -0.749 1.00 94.62 83 PHE A CA 1
ATOM 659 C C . PHE A 1 83 ? -6.256 6.834 -0.042 1.00 94.62 83 PHE A C 1
ATOM 661 O O . PHE A 1 83 ? -7.185 7.558 -0.405 1.00 94.62 83 PHE A O 1
ATOM 668 N N . ILE A 1 84 ? -6.371 5.930 0.922 1.00 95.25 84 ILE A N 1
ATOM 669 C CA . ILE A 1 84 ? -7.630 5.519 1.536 1.00 95.25 84 ILE A CA 1
ATOM 670 C C . ILE A 1 84 ? -7.526 5.795 3.033 1.00 95.25 84 ILE A C 1
ATOM 672 O O . ILE A 1 84 ? -6.624 5.287 3.693 1.00 95.25 84 ILE A O 1
ATOM 676 N N . LYS A 1 85 ? -8.444 6.587 3.585 1.00 94.06 85 LYS A N 1
ATOM 677 C CA . LYS A 1 85 ? -8.548 6.775 5.036 1.00 94.06 85 LYS A CA 1
ATOM 678 C C . LYS A 1 85 ? -8.922 5.468 5.722 1.00 94.06 85 LYS A C 1
ATOM 680 O O . LYS A 1 85 ? -9.588 4.613 5.141 1.00 94.06 85 LYS A O 1
ATOM 685 N N . PHE A 1 86 ? -8.600 5.356 7.002 1.00 93.88 86 PHE A N 1
ATOM 686 C CA . PHE A 1 86 ? -9.003 4.237 7.849 1.00 93.88 86 PHE A CA 1
ATOM 687 C C . PHE A 1 86 ? -10.521 3.953 7.806 1.00 93.88 86 PHE A C 1
ATOM 689 O O . PHE A 1 86 ? -10.936 2.797 7.813 1.00 93.88 86 PHE A O 1
ATOM 696 N N . ASN A 1 87 ? -11.354 4.988 7.646 1.00 92.56 87 ASN A N 1
ATOM 697 C CA . ASN A 1 87 ? -12.809 4.867 7.473 1.00 92.56 87 ASN A CA 1
ATOM 698 C C . ASN A 1 87 ? -13.269 4.372 6.079 1.00 92.56 87 ASN A C 1
ATOM 700 O O . ASN A 1 87 ? -14.469 4.221 5.852 1.00 92.56 87 ASN A O 1
ATOM 704 N N . GLY A 1 88 ? -12.344 4.116 5.150 1.00 91.56 88 GLY A N 1
ATOM 705 C CA . GLY A 1 88 ? -12.606 3.636 3.790 1.00 91.56 88 GLY A CA 1
ATOM 706 C C . GLY A 1 88 ? -12.833 4.725 2.738 1.00 91.56 88 GLY A C 1
ATOM 707 O O . GLY A 1 88 ? -13.028 4.395 1.569 1.00 91.56 88 GLY A O 1
ATOM 708 N N . GLU A 1 89 ? -12.813 6.005 3.111 1.00 92.56 89 GLU A N 1
ATOM 709 C CA . GLU A 1 89 ? -12.923 7.123 2.170 1.00 92.56 89 GLU A CA 1
ATOM 710 C C . GLU A 1 89 ? -11.659 7.225 1.303 1.00 92.56 89 GLU A C 1
ATOM 712 O O . GLU A 1 89 ? -10.544 7.302 1.820 1.00 92.56 89 GLU A O 1
ATOM 717 N N . VAL A 1 90 ? -11.825 7.266 -0.022 1.00 92.31 90 VAL A N 1
ATOM 718 C CA . VAL A 1 90 ? -10.713 7.519 -0.949 1.00 92.31 90 VAL A CA 1
ATOM 719 C C . VAL A 1 90 ? -10.447 9.017 -1.026 1.00 92.31 90 VAL A C 1
ATOM 721 O O . VAL A 1 90 ? -11.283 9.784 -1.499 1.00 92.31 90 VAL A O 1
ATOM 724 N N . VAL A 1 91 ? -9.261 9.420 -0.584 1.00 90.50 91 VAL A N 1
ATOM 725 C CA . VAL A 1 91 ? -8.788 10.809 -0.612 1.00 90.50 91 VAL A CA 1
ATOM 726 C C . VAL A 1 91 ? -8.217 11.157 -1.978 1.00 90.50 91 VAL A C 1
ATOM 728 O O . VAL A 1 91 ? -8.429 12.259 -2.482 1.00 90.50 91 VAL A O 1
ATOM 731 N N . ALA A 1 92 ? -7.485 10.220 -2.580 1.00 90.88 92 ALA A N 1
ATOM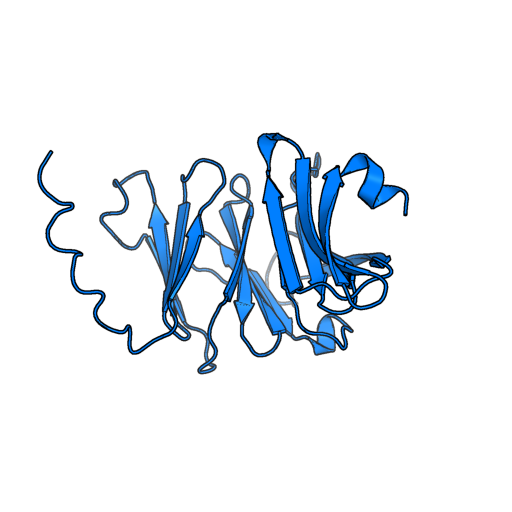 732 C CA . ALA A 1 92 ? -6.894 10.410 -3.890 1.00 90.88 92 ALA A CA 1
ATOM 733 C C . ALA A 1 92 ? -6.729 9.104 -4.658 1.00 90.88 92 ALA A C 1
ATOM 735 O O . ALA A 1 92 ? -6.451 8.053 -4.084 1.00 90.88 92 ALA A O 1
ATOM 736 N N . GLU A 1 93 ? -6.856 9.230 -5.975 1.00 92.38 93 GLU A N 1
ATOM 737 C CA . GLU A 1 93 ? -6.562 8.201 -6.962 1.00 92.38 93 GLU A CA 1
ATOM 738 C C . GLU A 1 93 ? -5.634 8.817 -8.014 1.00 92.38 93 GLU A C 1
ATOM 740 O O . GLU A 1 93 ? -5.959 9.841 -8.623 1.00 92.38 93 GLU A O 1
ATOM 745 N N . ILE A 1 94 ? -4.454 8.228 -8.207 1.00 91.56 94 ILE A N 1
ATOM 746 C CA . ILE A 1 94 ? -3.429 8.753 -9.106 1.00 91.56 94 ILE A CA 1
ATOM 747 C C . ILE A 1 94 ? -2.929 7.633 -10.012 1.00 91.56 94 ILE A C 1
ATOM 749 O O . ILE A 1 94 ? -2.109 6.802 -9.635 1.00 91.56 94 ILE A O 1
ATOM 753 N N . THR A 1 95 ? -3.397 7.642 -11.255 1.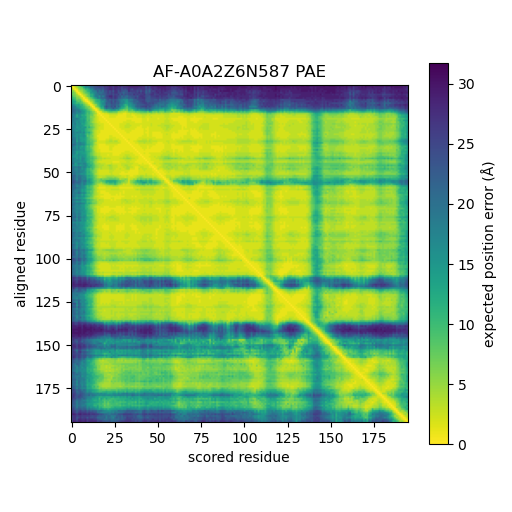00 91.12 95 THR A N 1
ATOM 754 C CA . THR A 1 95 ? -2.950 6.682 -12.275 1.00 91.12 95 THR A CA 1
ATOM 755 C C . THR A 1 95 ? -1.469 6.879 -12.621 1.00 91.12 95 THR A C 1
ATOM 757 O O . THR A 1 95 ? -0.978 8.016 -12.631 1.00 91.12 95 THR A O 1
ATOM 760 N N . LYS A 1 96 ? -0.808 5.829 -13.110 1.00 89.06 96 LYS A N 1
ATOM 761 C CA . LYS A 1 96 ? 0.554 5.871 -13.673 1.00 89.06 96 LYS A CA 1
ATOM 762 C C . LYS A 1 96 ? 0.830 7.049 -14.623 1.00 89.06 96 LYS A C 1
ATOM 764 O O . LYS A 1 96 ? 1.873 7.704 -14.548 1.00 89.06 96 LYS A O 1
ATOM 769 N N . LYS A 1 97 ? -0.132 7.373 -15.500 1.00 87.88 97 LYS A N 1
ATOM 770 C CA . LYS A 1 97 ? -0.039 8.497 -16.453 1.00 87.88 97 LYS A CA 1
ATOM 771 C C . LYS A 1 97 ? 0.097 9.846 -15.740 1.00 87.88 97 LYS A C 1
ATOM 773 O O . LYS A 1 97 ? 0.899 10.685 -16.145 1.00 87.88 97 LYS A O 1
ATOM 778 N N . HIS A 1 98 ? -0.679 10.037 -14.680 1.00 87.69 98 HIS A N 1
ATOM 779 C CA . HIS A 1 98 ? -0.690 11.238 -13.849 1.00 87.69 98 HIS A CA 1
ATOM 780 C C . HIS A 1 98 ? 0.568 11.348 -12.972 1.00 87.69 98 HIS A C 1
ATOM 782 O O . HIS A 1 98 ? 1.050 12.457 -12.728 1.00 87.69 98 HIS A O 1
ATOM 788 N N . LEU A 1 99 ? 1.160 10.211 -12.590 1.00 85.75 99 LEU A N 1
ATOM 789 C CA . LEU A 1 99 ? 2.464 10.149 -11.925 1.00 85.75 99 LEU A CA 1
ATOM 790 C C . LEU A 1 99 ? 3.640 10.435 -12.859 1.00 85.75 99 LEU A C 1
ATOM 792 O O . LEU A 1 99 ? 4.720 10.754 -12.371 1.00 85.75 99 LEU A O 1
ATOM 796 N N . LYS A 1 100 ? 3.458 10.359 -14.186 1.00 87.81 100 LYS A N 1
ATOM 797 C CA . LYS A 1 100 ? 4.537 10.480 -15.183 1.00 87.81 100 LYS A CA 1
ATOM 798 C C . LYS A 1 100 ? 5.689 9.505 -14.893 1.00 87.81 100 LYS A C 1
ATOM 800 O O . LYS A 1 100 ? 6.858 9.898 -14.889 1.00 87.81 100 LYS A O 1
ATOM 805 N N . ILE A 1 101 ? 5.352 8.251 -14.602 1.00 85.44 101 ILE A N 1
ATOM 806 C CA . ILE A 1 101 ? 6.313 7.151 -14.453 1.00 85.44 101 ILE A CA 1
ATOM 807 C C . ILE A 1 101 ? 6.122 6.154 -15.599 1.00 85.44 101 ILE A C 1
ATOM 809 O O . ILE A 1 101 ? 5.003 5.917 -16.052 1.00 85.44 101 ILE A O 1
ATOM 813 N N . SER A 1 102 ? 7.216 5.587 -16.099 1.00 86.62 102 SER A N 1
ATOM 814 C CA . SER A 1 102 ? 7.197 4.552 -17.145 1.00 86.62 102 SER A CA 1
ATOM 815 C C . SER A 1 102 ? 7.273 3.141 -16.569 1.00 86.62 102 SER A C 1
ATOM 817 O O . SER A 1 102 ? 6.705 2.206 -17.134 1.00 86.62 102 SER A O 1
ATOM 819 N N . SER A 1 103 ? 7.937 3.004 -15.428 1.00 91.62 103 SER A N 1
ATOM 820 C CA . SER A 1 103 ? 8.240 1.733 -14.776 1.00 91.62 103 SER A CA 1
ATOM 821 C C . SER A 1 103 ? 7.208 1.387 -13.708 1.00 91.62 103 SER A C 1
ATOM 823 O O . SER A 1 103 ? 6.458 2.260 -13.270 1.00 91.62 103 SER A O 1
ATOM 825 N N . SER A 1 104 ? 7.116 0.107 -13.349 1.00 93.31 104 SER A N 1
ATOM 826 C CA . SER A 1 104 ? 6.149 -0.359 -12.348 1.00 93.31 104 SER A CA 1
ATOM 827 C C . SER A 1 104 ? 6.547 0.069 -10.945 1.00 93.31 104 SER A C 1
ATOM 829 O O . SER A 1 104 ? 7.737 0.185 -10.648 1.00 93.31 104 SER A O 1
ATOM 831 N N . ILE A 1 105 ? 5.563 0.312 -10.087 1.00 94.00 105 ILE A N 1
ATOM 832 C CA . ILE A 1 105 ? 5.786 0.672 -8.689 1.00 94.00 105 ILE A CA 1
ATOM 833 C C . ILE A 1 105 ? 6.105 -0.603 -7.908 1.00 94.00 105 ILE A C 1
ATOM 835 O O . ILE A 1 105 ? 5.356 -1.575 -7.932 1.00 94.00 105 ILE A O 1
ATOM 839 N N . VAL A 1 106 ? 7.239 -0.596 -7.214 1.00 93.44 106 VAL A N 1
ATOM 840 C CA . VAL A 1 106 ? 7.763 -1.747 -6.456 1.00 93.44 106 VAL A CA 1
ATOM 841 C C . VAL A 1 106 ? 7.928 -1.449 -4.970 1.00 93.44 106 VAL A C 1
ATOM 843 O O . VAL A 1 106 ? 8.222 -2.354 -4.193 1.00 93.44 106 VAL A O 1
ATOM 846 N N . GLY A 1 107 ? 7.748 -0.192 -4.567 1.00 92.69 107 GLY A N 1
ATOM 847 C CA . GLY A 1 107 ? 7.827 0.229 -3.179 1.00 92.69 107 GLY A CA 1
ATOM 848 C C . GLY A 1 107 ? 6.998 1.477 -2.923 1.00 92.69 107 GLY A C 1
ATOM 849 O O . GLY A 1 107 ? 6.859 2.342 -3.790 1.00 92.69 107 GLY A O 1
ATOM 850 N N . LEU A 1 108 ? 6.460 1.549 -1.714 1.00 93.19 108 LEU A N 1
ATOM 851 C CA . LEU A 1 108 ? 5.753 2.699 -1.179 1.00 93.19 108 LEU A CA 1
ATOM 852 C C . LEU A 1 108 ? 6.092 2.791 0.307 1.00 93.19 108 LEU A C 1
ATOM 854 O O . LEU A 1 108 ? 6.126 1.763 0.980 1.00 93.19 108 LEU A O 1
ATOM 858 N N . TYR A 1 109 ? 6.326 3.991 0.821 1.00 91.44 109 TYR A N 1
ATOM 859 C CA . TYR A 1 109 ? 6.392 4.224 2.262 1.00 91.44 109 TYR A CA 1
ATOM 860 C C . TYR A 1 109 ? 5.869 5.623 2.608 1.00 91.44 109 TYR A C 1
ATOM 862 O O . TYR A 1 109 ? 5.857 6.510 1.752 1.00 91.44 109 TYR A O 1
ATOM 870 N N . SER A 1 110 ? 5.398 5.794 3.844 1.00 90.06 110 SER A N 1
ATOM 871 C CA . SER A 1 110 ? 4.959 7.092 4.372 1.00 90.06 110 SER A CA 1
ATOM 872 C C . SER A 1 110 ? 6.150 7.881 4.916 1.00 90.06 110 SER A C 1
ATOM 874 O O . SER A 1 110 ? 6.957 7.326 5.668 1.00 90.06 110 SER A O 1
ATOM 876 N N . ASP A 1 111 ? 6.257 9.161 4.559 1.00 81.56 111 ASP A N 1
ATOM 877 C CA . ASP A 1 111 ? 7.243 10.074 5.136 1.00 81.56 111 ASP A CA 1
ATOM 878 C C . ASP A 1 111 ? 6.635 10.751 6.377 1.00 81.56 111 ASP A C 1
ATOM 880 O O . ASP A 1 111 ? 5.745 11.587 6.258 1.00 81.56 111 ASP A O 1
ATOM 884 N N . ASN A 1 112 ? 7.148 10.442 7.571 1.00 68.50 112 ASN A N 1
ATOM 885 C CA . ASN A 1 112 ? 6.671 11.012 8.845 1.00 68.50 112 ASN A CA 1
ATOM 886 C C . ASN A 1 112 ? 7.188 12.447 9.134 1.00 68.50 112 ASN A C 1
ATOM 888 O O . ASN A 1 112 ? 7.111 12.913 10.265 1.00 68.50 112 ASN A O 1
ATOM 892 N N . ASP A 1 113 ? 7.764 13.140 8.146 1.00 58.91 113 ASP A N 1
ATOM 893 C CA . ASP A 1 113 ? 8.589 14.352 8.342 1.00 58.91 113 ASP A CA 1
ATOM 894 C C . ASP A 1 113 ? 7.791 15.673 8.230 1.00 58.91 113 ASP A C 1
ATOM 896 O O . ASP A 1 113 ? 8.368 16.738 8.012 1.00 58.91 113 ASP A O 1
ATOM 900 N N . SER A 1 114 ? 6.455 15.640 8.310 1.00 53.22 114 SER A N 1
ATOM 901 C CA . SER A 1 114 ? 5.648 16.859 8.205 1.00 53.22 114 SER A CA 1
ATOM 902 C C . SER A 1 114 ? 5.370 17.468 9.582 1.00 53.22 114 SER A C 1
ATOM 904 O O . SER A 1 114 ? 4.355 17.184 10.212 1.00 53.22 114 SER A O 1
ATOM 906 N N . ASP A 1 115 ? 6.213 18.419 9.992 1.00 52.34 115 ASP A N 1
ATOM 907 C CA . ASP A 1 115 ? 5.922 19.380 11.077 1.00 52.34 115 ASP A CA 1
ATOM 908 C C . ASP A 1 115 ? 4.672 20.255 10.789 1.00 52.34 115 ASP A C 1
ATOM 910 O O . ASP A 1 115 ? 4.236 21.056 11.618 1.00 52.34 115 ASP A O 1
ATOM 914 N N . MET A 1 116 ? 4.087 20.130 9.594 1.00 54.50 116 MET A N 1
ATOM 915 C CA . MET A 1 116 ? 2.923 20.872 9.120 1.00 54.50 116 MET A CA 1
ATOM 916 C C . MET A 1 116 ? 1.784 19.880 8.829 1.00 54.50 116 MET A C 1
ATOM 918 O O . MET A 1 116 ? 1.841 19.148 7.847 1.00 54.50 116 MET A O 1
ATOM 922 N N . HIS A 1 117 ? 0.729 19.887 9.650 1.00 60.38 117 HIS A N 1
ATOM 923 C CA . HIS A 1 117 ? -0.496 19.068 9.524 1.00 60.38 117 HIS A CA 1
ATOM 924 C C . HIS A 1 117 ? -1.366 19.393 8.280 1.00 60.38 117 HIS A C 1
ATOM 926 O O . HIS A 1 117 ? -2.592 19.298 8.326 1.00 60.38 117 HIS A O 1
ATOM 932 N N . GLU A 1 118 ? -0.771 19.840 7.173 1.00 72.00 118 GLU A N 1
ATOM 933 C CA . GLU A 1 118 ? -1.484 20.334 5.986 1.00 72.00 118 GLU A CA 1
ATOM 934 C C . GLU A 1 118 ? -1.364 19.420 4.757 1.00 72.00 118 GLU A C 1
ATOM 936 O O . GLU A 1 118 ? -2.037 19.657 3.742 1.00 72.00 118 GLU A O 1
ATOM 941 N N . SER A 1 119 ? -0.635 18.309 4.862 1.00 80.38 119 SER A N 1
ATOM 942 C CA . SER A 1 119 ? -0.581 17.294 3.813 1.00 80.38 119 SER A CA 1
ATOM 943 C C . SER A 1 119 ? -0.228 15.899 4.329 1.00 80.38 119 SER A C 1
ATOM 945 O O . SER A 1 119 ? 0.263 15.734 5.439 1.00 80.38 119 SER A O 1
ATOM 947 N N . TYR A 1 120 ? -0.491 14.896 3.492 1.00 83.75 120 TYR A N 1
ATOM 948 C CA . TYR A 1 120 ? 0.006 13.529 3.626 1.00 83.75 120 TYR A CA 1
ATOM 949 C C . TYR A 1 120 ? 1.200 13.346 2.684 1.00 83.75 120 TYR A C 1
ATOM 951 O O . TYR A 1 120 ? 1.077 13.675 1.499 1.00 83.75 120 TYR A O 1
ATOM 959 N N . SER A 1 121 ? 2.325 12.800 3.154 1.00 87.56 121 SER A N 1
ATOM 960 C CA . SER A 1 121 ? 3.511 12.569 2.316 1.00 87.56 121 SER A CA 1
ATOM 961 C C . SER A 1 121 ? 3.829 11.088 2.172 1.00 87.56 121 SER A C 1
ATOM 963 O O . SER A 1 121 ? 3.997 10.366 3.149 1.00 87.56 121 SER A O 1
ATOM 965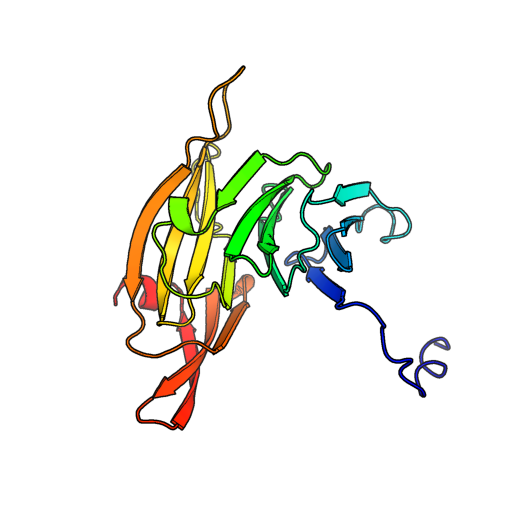 N N . PHE A 1 122 ? 3.977 10.649 0.929 1.00 91.25 122 PHE A N 1
ATOM 966 C CA . PHE A 1 122 ? 4.383 9.296 0.585 1.00 91.25 122 PHE A CA 1
ATOM 967 C C . PHE A 1 122 ? 5.488 9.330 -0.455 1.00 91.25 122 PHE A C 1
ATOM 969 O O . PHE A 1 122 ? 5.466 10.148 -1.371 1.00 91.25 122 PHE A O 1
ATOM 976 N N . THR A 1 123 ? 6.398 8.371 -0.391 1.00 90.88 123 THR A N 1
ATOM 977 C CA . THR A 1 123 ? 7.426 8.195 -1.410 1.00 90.88 123 THR A CA 1
ATOM 978 C C . THR A 1 123 ? 7.220 6.886 -2.162 1.00 90.88 123 THR A C 1
ATOM 980 O O . THR A 1 123 ? 7.048 5.816 -1.579 1.00 90.88 123 THR A O 1
ATOM 983 N N . VAL A 1 124 ? 7.238 6.993 -3.488 1.00 92.06 124 VAL A N 1
ATOM 984 C CA . VAL A 1 124 ? 7.055 5.916 -4.461 1.00 92.06 124 VAL A CA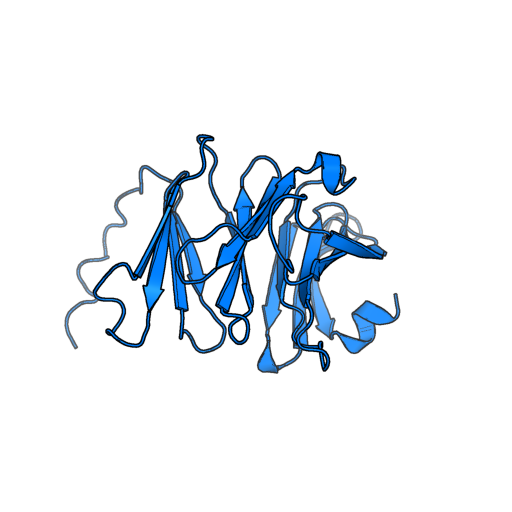 1
ATOM 985 C C . VAL A 1 124 ? 8.408 5.499 -5.013 1.00 92.06 124 VAL A C 1
ATOM 987 O O . VAL A 1 124 ? 9.195 6.343 -5.437 1.00 92.06 124 VAL A O 1
ATOM 990 N N . ILE A 1 125 ? 8.650 4.193 -5.076 1.00 91.50 125 ILE A N 1
ATOM 991 C CA . ILE A 1 125 ? 9.837 3.603 -5.688 1.00 91.50 125 ILE A CA 1
ATOM 992 C C . ILE A 1 125 ? 9.392 2.763 -6.876 1.00 91.50 125 ILE A C 1
ATOM 994 O O . ILE A 1 125 ? 8.509 1.912 -6.760 1.00 91.50 125 ILE A O 1
ATOM 998 N N . THR A 1 126 ? 10.017 2.987 -8.025 1.00 92.62 126 THR A N 1
ATOM 999 C CA . THR A 1 126 ? 9.723 2.248 -9.258 1.00 92.62 126 THR A CA 1
ATOM 1000 C C . THR A 1 126 ? 10.838 1.268 -9.615 1.00 92.62 126 THR A C 1
ATOM 1002 O O . THR A 1 126 ? 11.965 1.371 -9.131 1.00 92.62 126 THR A O 1
ATOM 1005 N N . SER A 1 127 ? 10.525 0.291 -10.465 1.00 92.31 127 SER A N 1
ATOM 1006 C CA . SER A 1 127 ? 11.422 -0.819 -10.796 1.00 92.31 127 SER A CA 1
ATOM 1007 C C . SER A 1 127 ? 12.698 -0.403 -11.528 1.00 92.31 127 SER A C 1
ATOM 1009 O O . SER A 1 127 ? 13.649 -1.176 -11.560 1.00 92.31 127 SER A O 1
ATOM 1011 N N . ASP A 1 128 ? 12.740 0.788 -12.131 1.00 89.31 128 ASP A N 1
ATOM 1012 C CA . ASP A 1 128 ? 13.963 1.345 -12.729 1.00 89.31 128 ASP A CA 1
ATOM 1013 C C . ASP A 1 128 ? 14.858 2.071 -11.712 1.00 89.31 128 ASP A C 1
ATOM 1015 O O . ASP A 1 128 ? 15.956 2.497 -12.057 1.00 89.31 128 ASP A O 1
ATOM 1019 N N . GLY A 1 129 ? 14.418 2.162 -10.454 1.00 85.88 129 GLY A N 1
ATOM 1020 C CA . GLY A 1 129 ? 15.129 2.852 -9.387 1.00 85.88 129 GLY A CA 1
ATOM 1021 C C . GLY A 1 129 ? 14.720 4.311 -9.207 1.00 85.88 129 GLY A C 1
ATOM 1022 O O . GLY A 1 129 ? 15.264 4.965 -8.317 1.00 85.88 129 GLY A O 1
ATOM 1023 N N . SER A 1 130 ? 13.764 4.837 -9.982 1.00 86.88 130 SER A N 1
ATOM 1024 C CA . SER A 1 130 ? 13.240 6.185 -9.747 1.00 86.88 130 SER A CA 1
ATOM 1025 C C . SER A 1 130 ? 12.483 6.240 -8.424 1.00 86.88 130 SER A C 1
ATOM 1027 O O . SER A 1 130 ? 11.610 5.405 -8.165 1.00 86.88 130 SER A O 1
ATOM 1029 N N . ILE A 1 131 ? 12.801 7.253 -7.625 1.00 87.88 131 ILE A N 1
ATOM 1030 C CA . ILE A 1 131 ? 12.167 7.580 -6.351 1.00 87.88 131 ILE A CA 1
ATOM 1031 C C . ILE A 1 131 ? 11.395 8.881 -6.549 1.00 87.88 131 ILE A C 1
ATOM 1033 O O . ILE A 1 131 ? 11.948 9.854 -7.061 1.00 87.88 131 ILE A O 1
ATOM 1037 N N . GLN A 1 132 ? 10.124 8.907 -6.161 1.00 87.50 132 GLN A N 1
ATOM 1038 C CA . GLN A 1 132 ? 9.246 10.055 -6.343 1.00 87.50 132 GLN A CA 1
ATOM 1039 C C . GLN A 1 132 ? 8.424 10.318 -5.085 1.00 87.50 132 GLN A C 1
ATOM 1041 O O . GLN A 1 132 ? 7.618 9.481 -4.691 1.00 87.50 132 GLN A O 1
ATOM 1046 N N . GLN A 1 133 ? 8.571 11.504 -4.500 1.00 88.62 133 GLN A N 1
ATOM 1047 C CA . GLN A 1 133 ? 7.721 11.937 -3.392 1.00 88.62 133 GLN A CA 1
ATOM 1048 C C . GLN A 1 133 ? 6.386 12.475 -3.919 1.00 88.62 133 GLN A C 1
ATOM 1050 O O . GLN A 1 133 ? 6.353 13.218 -4.905 1.00 88.62 133 GLN A O 1
ATOM 1055 N N . ILE A 1 134 ? 5.300 12.108 -3.251 1.00 88.00 134 ILE A N 1
ATOM 1056 C CA . ILE A 1 134 ? 3.930 12.548 -3.481 1.00 88.00 134 ILE A CA 1
ATOM 1057 C C . ILE A 1 134 ? 3.437 13.180 -2.192 1.00 88.00 134 ILE A C 1
ATOM 1059 O O . ILE A 1 134 ? 3.378 12.537 -1.150 1.00 88.00 134 ILE A O 1
ATOM 1063 N N . GLU A 1 135 ? 3.034 14.432 -2.297 1.00 88.62 135 GLU A N 1
ATOM 1064 C CA . GLU A 1 135 ? 2.391 15.164 -1.221 1.00 88.62 135 GLU A CA 1
ATOM 1065 C C . GLU A 1 135 ? 0.925 15.386 -1.585 1.00 88.62 135 GLU A C 1
ATOM 1067 O O . GLU A 1 135 ? 0.637 15.814 -2.702 1.00 88.62 135 GLU A O 1
ATOM 1072 N N . ILE A 1 136 ? -0.001 15.094 -0.676 1.00 85.00 136 ILE A N 1
ATOM 1073 C CA . ILE A 1 136 ? -1.449 15.212 -0.878 1.00 85.00 136 ILE A CA 1
ATOM 1074 C C . ILE A 1 136 ? -1.981 16.209 0.142 1.00 85.00 136 ILE A C 1
ATOM 1076 O O . ILE A 1 136 ? -2.015 15.913 1.331 1.00 85.00 136 ILE A O 1
ATOM 1080 N N . SER A 1 137 ? -2.412 17.387 -0.302 1.00 81.31 137 SER A N 1
ATOM 1081 C CA . SER A 1 137 ? -2.974 18.392 0.609 1.00 81.31 137 SER A CA 1
ATOM 1082 C C . SER A 1 137 ? -4.335 17.960 1.173 1.00 81.31 137 SER A C 1
ATOM 1084 O O . SER A 1 137 ? -5.151 17.386 0.443 1.00 81.31 137 SER A O 1
ATOM 1086 N N . TYR A 1 138 ? -4.632 18.310 2.432 1.00 71.88 138 TYR A N 1
ATOM 1087 C CA . TYR A 1 138 ? -5.988 18.159 2.979 1.00 71.88 138 TYR A CA 1
ATOM 1088 C C . TYR A 1 138 ? -6.954 19.030 2.162 1.00 71.88 138 TYR A C 1
ATOM 1090 O O . TYR A 1 138 ? -6.816 20.252 2.089 1.00 71.88 138 TYR A O 1
ATOM 1098 N N . GLY A 1 139 ? -7.935 18.411 1.505 1.00 60.19 139 GLY A N 1
ATOM 1099 C CA . GLY A 1 13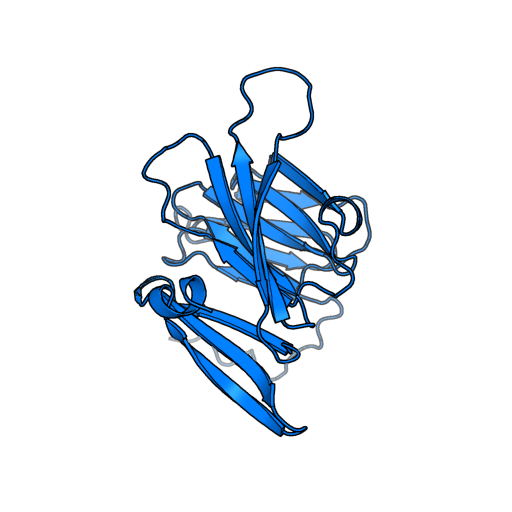9 ? -8.909 19.138 0.697 1.00 60.19 139 GLY A CA 1
ATOM 1100 C C . GLY A 1 139 ? -9.788 20.048 1.559 1.00 60.19 139 GLY A C 1
ATOM 1101 O O . GLY A 1 139 ? -10.711 19.575 2.219 1.00 60.19 139 GLY A O 1
ATOM 1102 N N . GLN A 1 140 ? -9.559 21.363 1.526 1.00 46.41 140 GLN A N 1
ATOM 1103 C CA . GLN A 1 140 ? -10.546 22.336 1.995 1.00 46.41 140 GLN A CA 1
ATOM 1104 C C . GLN A 1 140 ? -11.668 22.476 0.953 1.00 46.41 140 GLN A C 1
ATOM 1106 O O . GLN A 1 140 ? -11.587 23.293 0.043 1.00 46.41 140 GLN A O 1
ATOM 1111 N N . GLY A 1 141 ? -12.745 21.708 1.124 1.00 41.62 141 GLY A N 1
ATOM 1112 C CA . GLY A 1 141 ? -14.062 22.031 0.567 1.00 41.62 141 GLY A CA 1
ATOM 1113 C C . GLY A 1 141 ? -14.339 21.632 -0.890 1.00 41.62 141 GLY A C 1
ATOM 1114 O O . GLY A 1 141 ? -13.458 21.514 -1.731 1.00 41.62 141 GLY A O 1
ATOM 1115 N N . LEU A 1 142 ? -15.635 21.399 -1.128 1.00 40.34 142 LEU A N 1
ATOM 1116 C CA . LEU A 1 142 ? -16.309 20.923 -2.339 1.00 40.34 142 LEU A CA 1
ATOM 1117 C C . LEU A 1 142 ? -15.561 21.079 -3.681 1.00 40.34 142 LEU A C 1
ATOM 1119 O O . LEU A 1 142 ? -15.403 22.174 -4.210 1.00 40.34 142 LEU A O 1
ATOM 1123 N N . ALA A 1 143 ? -15.320 19.919 -4.299 1.00 45.69 143 ALA A N 1
ATOM 1124 C CA . ALA A 1 143 ? -15.173 19.712 -5.737 1.00 45.69 143 ALA A CA 1
ATOM 1125 C C . ALA A 1 143 ? -14.003 20.435 -6.421 1.00 45.69 143 ALA A C 1
ATOM 1127 O O . ALA A 1 143 ? -14.195 21.302 -7.267 1.00 45.69 143 ALA A O 1
ATOM 1128 N N . THR A 1 144 ? -12.777 19.980 -6.183 1.00 39.22 144 THR A N 1
ATOM 1129 C CA . THR A 1 144 ? -11.739 19.898 -7.223 1.00 39.22 144 THR A CA 1
ATOM 1130 C C . THR A 1 144 ? -10.760 18.802 -6.802 1.00 39.22 144 THR A C 1
ATOM 1132 O O . THR A 1 144 ? -10.512 18.648 -5.613 1.00 39.22 144 THR A O 1
ATOM 1135 N N . PHE A 1 145 ? -10.282 17.999 -7.753 1.00 44.72 145 PHE A N 1
ATOM 1136 C CA . PHE A 1 145 ? -9.348 16.882 -7.561 1.00 44.72 145 PHE A CA 1
ATOM 1137 C C . PHE A 1 145 ? -8.299 17.134 -6.460 1.00 44.72 145 PHE A C 1
ATOM 1139 O O . PHE A 1 145 ? -7.805 18.263 -6.370 1.00 44.72 145 PHE A O 1
ATOM 1146 N N . PRO A 1 146 ? -7.917 16.111 -5.668 1.00 52.06 146 PRO A N 1
ATOM 1147 C CA . PRO A 1 146 ? -6.865 16.254 -4.670 1.00 52.06 146 PRO A CA 1
ATOM 1148 C C . PRO A 1 146 ? -5.637 16.881 -5.325 1.00 52.06 146 PRO A C 1
ATOM 1150 O O . PRO A 1 146 ? -5.119 16.391 -6.333 1.00 52.06 146 PRO A O 1
ATOM 1153 N N . LYS A 1 147 ? -5.215 18.022 -4.780 1.00 62.97 147 LYS A N 1
ATOM 1154 C CA . LYS A 1 147 ? -4.043 18.738 -5.259 1.00 62.97 147 LYS A CA 1
ATOM 1155 C C . LYS A 1 147 ? -2.835 17.989 -4.718 1.00 62.97 147 LYS A C 1
ATOM 1157 O O . LYS A 1 147 ? -2.425 18.218 -3.587 1.00 62.97 147 LYS A O 1
ATOM 1162 N N . TYR A 1 148 ? -2.327 17.049 -5.506 1.00 67.62 148 TYR A N 1
ATOM 1163 C CA . TYR A 1 148 ? -1.082 16.374 -5.181 1.00 67.62 148 TYR A CA 1
ATOM 1164 C C . TYR A 1 148 ? 0.093 17.070 -5.871 1.00 67.62 148 TYR A C 1
ATOM 1166 O O . TYR A 1 148 ? -0.030 17.557 -7.002 1.00 67.62 148 TYR A O 1
ATOM 1174 N N . ILE A 1 149 ? 1.237 17.122 -5.194 1.00 67.25 149 ILE A N 1
ATOM 1175 C CA . ILE A 1 149 ? 2.478 17.678 -5.732 1.00 67.25 149 ILE A CA 1
ATOM 1176 C C . ILE A 1 149 ? 3.541 16.583 -5.748 1.00 67.25 149 ILE A C 1
ATOM 1178 O O . ILE A 1 149 ? 3.665 15.786 -4.824 1.00 67.25 149 ILE A O 1
ATOM 1182 N N . CYS A 1 150 ? 4.300 16.534 -6.841 1.00 66.56 150 CYS A N 1
ATOM 1183 C CA . CYS A 1 150 ? 5.487 15.701 -6.965 1.00 66.56 150 CYS A CA 1
ATOM 1184 C C . CYS A 1 150 ? 6.719 16.589 -6.771 1.00 66.56 150 CYS A C 1
ATOM 1186 O O . CYS A 1 150 ? 7.102 17.300 -7.703 1.00 66.56 150 CYS A O 1
ATOM 1188 N N . ASN A 1 151 ? 7.322 16.549 -5.585 1.00 56.19 151 ASN A N 1
ATOM 1189 C CA . ASN A 1 151 ? 8.364 17.505 -5.198 1.00 56.19 151 ASN A CA 1
ATOM 1190 C C . ASN A 1 151 ? 9.782 17.045 -5.559 1.00 56.19 151 ASN A C 1
ATOM 1192 O O . ASN A 1 151 ? 10.585 17.853 -6.020 1.00 56.19 151 ASN A O 1
ATOM 1196 N N . HIS A 1 152 ? 10.092 15.756 -5.392 1.00 62.97 152 HIS A N 1
ATOM 1197 C CA . HIS A 1 152 ? 11.454 15.247 -5.554 1.00 62.97 152 HIS A CA 1
ATOM 1198 C C . HIS A 1 152 ? 11.494 14.025 -6.468 1.00 62.97 152 HIS A C 1
ATOM 1200 O O . HIS A 1 152 ? 10.679 13.114 -6.318 1.00 62.97 152 HIS A O 1
ATOM 1206 N N . ARG A 1 153 ? 12.454 14.006 -7.401 1.00 68.06 153 ARG A N 1
ATOM 1207 C CA . ARG A 1 153 ? 12.832 12.812 -8.163 1.00 68.06 153 ARG A CA 1
ATOM 1208 C C . ARG A 1 153 ? 14.320 12.556 -8.005 1.00 68.06 153 ARG A C 1
ATOM 1210 O O . ARG A 1 153 ? 15.122 13.314 -8.541 1.00 68.06 153 ARG A O 1
ATOM 1217 N N . SER A 1 154 ? 14.665 11.485 -7.308 1.00 71.19 154 SER A N 1
ATOM 1218 C CA . SER A 1 154 ? 16.012 10.906 -7.323 1.00 71.19 154 SER A CA 1
ATOM 1219 C C . SER A 1 154 ? 15.974 9.550 -8.023 1.00 71.19 154 SER A C 1
ATOM 1221 O O . SER A 1 154 ? 14.902 9.032 -8.348 1.00 71.19 154 SER A O 1
ATOM 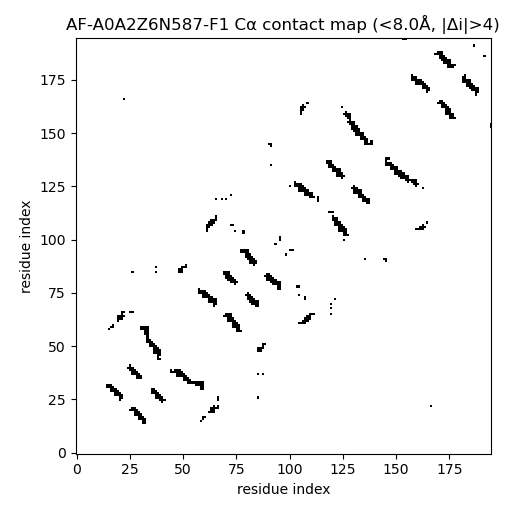1223 N N . HIS A 1 155 ? 17.141 9.000 -8.347 1.00 74.19 155 HIS A N 1
ATOM 1224 C CA . HIS A 1 155 ? 17.228 7.776 -9.135 1.00 74.19 155 HIS A CA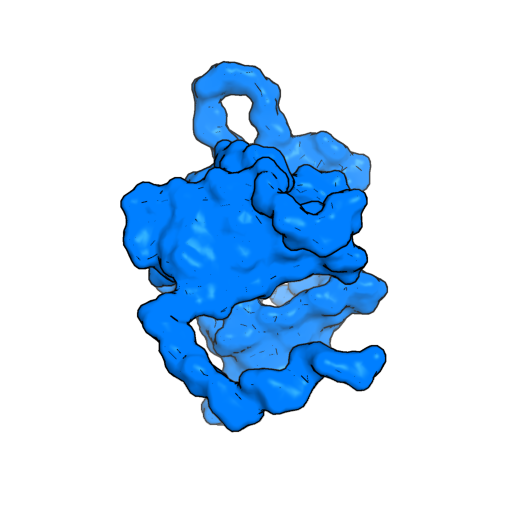 1
ATOM 1225 C C . HIS A 1 155 ? 18.346 6.882 -8.605 1.00 74.19 155 HIS A C 1
ATOM 1227 O O . HIS A 1 155 ? 19.531 7.184 -8.748 1.00 74.19 155 HIS A O 1
ATOM 1233 N N . LEU A 1 156 ? 17.976 5.723 -8.067 1.00 71.00 156 LEU A N 1
ATOM 1234 C CA . LEU A 1 156 ? 18.920 4.647 -7.794 1.00 71.00 156 LEU A CA 1
ATOM 1235 C C . LEU A 1 156 ? 19.444 4.138 -9.136 1.00 71.00 156 LEU A C 1
ATOM 1237 O O . LEU A 1 156 ? 18.661 3.814 -10.017 1.00 71.00 156 LEU A O 1
ATOM 1241 N N . ARG A 1 157 ? 20.759 4.044 -9.346 1.00 69.31 157 ARG A N 1
ATOM 1242 C CA . ARG A 1 157 ? 21.344 3.646 -10.653 1.00 69.31 157 ARG A CA 1
ATOM 1243 C C . ARG A 1 157 ? 21.033 2.205 -11.108 1.00 69.31 157 ARG A C 1
ATOM 1245 O O . ARG A 1 157 ? 21.633 1.728 -12.067 1.00 69.31 157 ARG A O 1
ATOM 1252 N N . ASN A 1 158 ? 20.154 1.500 -10.408 1.00 80.38 158 ASN A N 1
ATOM 1253 C CA . ASN A 1 158 ? 19.954 0.065 -10.494 1.00 80.38 158 ASN A CA 1
ATOM 1254 C C . ASN A 1 158 ? 18.461 -0.263 -10.520 1.00 80.38 158 ASN A C 1
ATOM 1256 O O . ASN A 1 158 ? 17.695 0.333 -9.767 1.00 80.38 158 ASN A O 1
ATOM 1260 N N . ASN A 1 159 ? 18.083 -1.287 -11.288 1.00 86.06 159 ASN A N 1
ATOM 1261 C CA . ASN A 1 159 ? 16.722 -1.814 -11.243 1.00 86.06 159 ASN A CA 1
ATOM 1262 C C . ASN A 1 159 ? 16.410 -2.368 -9.851 1.00 86.06 159 ASN A C 1
ATOM 1264 O O . ASN A 1 159 ? 17.220 -3.114 -9.290 1.00 86.06 159 ASN A O 1
ATOM 1268 N N . VAL A 1 160 ? 15.229 -2.038 -9.338 1.00 87.38 160 VAL A N 1
ATOM 1269 C CA . VAL A 1 160 ? 14.722 -2.434 -8.023 1.00 87.38 160 VAL A CA 1
ATOM 1270 C C . VAL A 1 160 ? 13.655 -3.510 -8.195 1.00 87.38 160 VAL A C 1
ATOM 1272 O O . VAL A 1 160 ? 12.763 -3.386 -9.030 1.00 87.38 160 VAL A O 1
ATOM 1275 N N . PHE A 1 161 ? 13.746 -4.571 -7.395 1.00 85.75 161 PHE A N 1
ATOM 1276 C CA . PHE A 1 161 ? 12.813 -5.702 -7.430 1.00 85.75 161 PHE A CA 1
ATOM 1277 C C . PHE A 1 161 ? 11.899 -5.728 -6.216 1.00 85.75 161 PHE A C 1
ATOM 1279 O O . PHE A 1 161 ? 10.717 -6.033 -6.342 1.00 85.75 161 PHE A O 1
ATOM 1286 N N . CYS A 1 162 ? 12.447 -5.415 -5.046 1.00 83.12 162 CYS A N 1
ATOM 1287 C CA . CYS A 1 162 ? 11.668 -5.244 -3.836 1.00 83.12 162 CYS A CA 1
ATOM 1288 C C . CYS A 1 162 ? 12.302 -4.187 -2.942 1.00 83.12 162 CYS A C 1
ATOM 1290 O O . CYS A 1 162 ? 13.512 -3.934 -2.992 1.00 83.12 162 CYS A O 1
ATOM 1292 N N . PHE A 1 163 ? 11.449 -3.591 -2.128 1.00 88.38 163 PHE A N 1
ATOM 1293 C CA . PHE A 1 163 ? 11.763 -2.498 -1.237 1.00 88.38 163 PHE A CA 1
ATOM 1294 C C . PHE A 1 163 ? 11.017 -2.729 0.074 1.00 88.38 163 PHE A C 1
ATOM 1296 O O . PHE A 1 163 ? 9.856 -3.133 0.049 1.00 88.38 163 PHE A O 1
ATOM 1303 N N . ASP A 1 164 ? 11.679 -2.463 1.191 1.00 86.50 164 ASP A N 1
ATOM 1304 C CA . ASP A 1 164 ? 11.055 -2.421 2.508 1.00 86.50 164 ASP A CA 1
ATOM 1305 C C . ASP A 1 164 ? 11.628 -1.257 3.324 1.00 86.50 164 ASP A C 1
ATOM 1307 O O . ASP A 1 164 ? 12.776 -0.842 3.117 1.00 86.50 164 ASP A O 1
ATOM 1311 N N . HIS A 1 165 ? 10.827 -0.724 4.243 1.00 85.62 165 HIS A N 1
ATOM 1312 C CA . HIS A 1 165 ? 11.187 0.409 5.086 1.00 85.62 165 HIS A CA 1
ATOM 1313 C C . HIS A 1 165 ? 10.961 0.088 6.561 1.00 85.62 165 HIS A C 1
ATOM 1315 O O . HIS A 1 165 ? 9.850 -0.194 7.006 1.00 85.62 165 HIS A O 1
ATOM 1321 N N . HIS A 1 166 ? 12.025 0.212 7.345 1.00 83.75 166 HIS A N 1
ATOM 1322 C CA . HIS A 1 166 ? 11.963 0.091 8.788 1.00 83.75 166 HIS A CA 1
ATOM 1323 C C . HIS A 1 166 ? 11.768 1.466 9.429 1.00 83.75 166 HIS A C 1
ATOM 1325 O O . HIS A 1 166 ? 12.739 2.183 9.681 1.00 83.75 166 HIS A O 1
ATOM 1331 N N . HIS A 1 167 ? 10.518 1.783 9.765 1.00 78.50 167 HIS A N 1
ATOM 1332 C CA . HIS A 1 167 ? 10.108 3.083 10.305 1.00 78.50 167 HIS A CA 1
ATOM 1333 C C . HIS A 1 167 ? 10.935 3.554 11.516 1.00 78.50 167 HIS A C 1
ATOM 1335 O O . HIS A 1 167 ? 11.429 4.672 11.510 1.00 78.50 167 HIS A O 1
ATOM 1341 N N . GLU A 1 168 ? 11.170 2.715 12.532 1.00 77.94 168 GLU A N 1
ATOM 1342 C CA . GLU A 1 168 ? 11.870 3.169 13.756 1.00 77.94 168 GLU A CA 1
ATOM 1343 C C . GLU A 1 168 ? 13.347 3.529 13.534 1.00 77.94 168 GLU A C 1
ATOM 1345 O O . GLU A 1 168 ? 13.926 4.316 14.280 1.00 77.94 168 GLU A O 1
ATOM 1350 N N . LEU A 1 169 ? 13.975 2.923 12.525 1.00 80.44 169 LEU A N 1
ATOM 1351 C CA . LEU A 1 169 ? 15.401 3.081 12.246 1.00 80.44 169 LEU A CA 1
ATOM 1352 C C . LEU A 1 169 ? 15.645 3.997 11.040 1.00 80.44 169 LEU A C 1
ATOM 1354 O O . LEU A 1 169 ? 16.802 4.289 10.735 1.00 80.44 169 LEU A O 1
ATOM 1358 N N . ASN A 1 170 ? 14.581 4.432 10.351 1.00 78.25 170 ASN A N 1
ATOM 1359 C CA . ASN A 1 170 ? 14.636 5.123 9.061 1.00 78.25 170 ASN A CA 1
ATOM 1360 C C . ASN A 1 170 ? 15.600 4.433 8.079 1.00 78.25 170 ASN A C 1
ATOM 1362 O O . ASN A 1 170 ? 16.452 5.069 7.442 1.00 78.25 170 ASN A O 1
ATOM 1366 N N . LEU A 1 171 ? 15.501 3.098 8.022 1.00 84.00 171 LEU A N 1
ATOM 1367 C CA . LEU A 1 171 ? 16.327 2.237 7.180 1.00 84.00 171 LEU A CA 1
ATOM 1368 C C . LEU A 1 171 ? 15.508 1.683 6.025 1.00 84.00 171 LEU A C 1
ATOM 1370 O O . LEU A 1 171 ? 14.421 1.146 6.216 1.00 84.00 171 LEU A O 1
ATOM 1374 N N . PHE A 1 172 ? 16.092 1.732 4.839 1.00 84.00 172 PHE A N 1
ATOM 1375 C CA . PHE A 1 172 ? 15.557 1.119 3.639 1.00 84.00 172 PHE A CA 1
ATOM 1376 C C . PHE A 1 172 ? 16.342 -0.135 3.303 1.00 84.00 172 PHE A C 1
ATOM 1378 O O . PHE A 1 172 ? 17.578 -0.127 3.282 1.00 84.00 172 PHE A O 1
ATOM 1385 N N . VAL A 1 173 ? 15.612 -1.194 2.985 1.00 87.31 173 VAL A N 1
ATOM 1386 C CA . VAL A 1 173 ? 16.156 -2.431 2.444 1.00 87.31 173 VAL A CA 1
ATOM 1387 C C . VAL A 1 173 ? 15.709 -2.534 0.998 1.00 87.31 173 VAL A C 1
ATOM 1389 O O . VAL A 1 173 ? 14.518 -2.524 0.702 1.00 87.31 173 VAL A O 1
ATOM 1392 N N . VAL A 1 174 ? 16.667 -2.631 0.083 1.00 87.56 174 VAL A N 1
ATOM 1393 C CA . VAL A 1 174 ? 16.388 -2.660 -1.355 1.00 87.56 174 VAL A CA 1
ATOM 1394 C C . VAL A 1 174 ? 17.084 -3.855 -1.976 1.00 87.56 174 VAL A C 1
ATOM 1396 O O . VAL A 1 174 ? 18.298 -4.003 -1.842 1.00 87.56 174 VAL A O 1
ATOM 1399 N N . VAL A 1 175 ? 16.344 -4.690 -2.701 1.00 89.12 175 VAL A N 1
ATOM 1400 C CA . VAL A 1 175 ? 16.950 -5.696 -3.579 1.00 89.12 175 VAL A CA 1
ATOM 1401 C C . VAL A 1 175 ? 17.024 -5.116 -4.976 1.00 89.12 175 VAL A C 1
ATOM 1403 O O . VAL A 1 175 ? 16.002 -4.834 -5.605 1.00 89.12 175 VAL A O 1
ATOM 1406 N N . HIS A 1 176 ? 18.245 -4.947 -5.464 1.00 86.75 176 HIS A N 1
ATOM 1407 C CA . HIS A 1 176 ? 18.504 -4.322 -6.749 1.00 86.75 176 HIS A CA 1
ATOM 1408 C C . HIS A 1 176 ? 19.552 -5.095 -7.548 1.00 86.75 176 HIS A C 1
ATOM 1410 O O . HIS A 1 176 ? 20.322 -5.888 -7.005 1.00 86.75 176 HIS A O 1
ATOM 1416 N N . THR A 1 177 ? 19.619 -4.860 -8.856 1.00 83.06 177 THR A N 1
ATOM 1417 C CA . THR A 1 177 ? 20.702 -5.419 -9.679 1.00 83.06 177 THR A CA 1
ATOM 1418 C C . THR A 1 177 ? 21.894 -4.484 -9.732 1.00 83.06 177 THR A C 1
ATOM 1420 O O . THR A 1 177 ? 21.731 -3.316 -10.059 1.00 83.06 177 THR A O 1
ATOM 1423 N N . LYS A 1 178 ? 23.104 -4.991 -9.510 1.00 80.88 178 LYS A N 1
ATOM 1424 C CA . LYS A 1 178 ? 24.354 -4.270 -9.773 1.00 80.88 178 LYS A CA 1
ATOM 1425 C C . LYS A 1 178 ? 25.248 -5.147 -10.641 1.00 80.88 178 LYS A C 1
ATOM 1427 O O . LYS A 1 178 ? 25.584 -6.260 -10.247 1.00 80.88 178 LYS A O 1
ATOM 1432 N N . SER A 1 179 ? 25.596 -4.673 -11.838 1.00 80.88 179 SER A N 1
ATOM 1433 C CA . SER A 1 179 ? 26.421 -5.423 -12.805 1.00 80.88 179 SER A CA 1
ATOM 1434 C C . SER A 1 179 ? 25.893 -6.836 -13.123 1.00 80.88 179 SER A C 1
ATOM 1436 O O . SER A 1 179 ? 26.670 -7.773 -13.277 1.00 80.88 179 SER A O 1
ATOM 1438 N N . GLY A 1 180 ? 24.567 -7.002 -13.187 1.00 75.38 180 GLY A N 1
ATOM 1439 C CA . GLY A 1 180 ? 23.917 -8.292 -13.462 1.00 75.38 180 GLY A CA 1
ATOM 1440 C C . GLY A 1 180 ? 23.774 -9.230 -12.256 1.00 75.38 180 GLY A C 1
ATOM 1441 O O . GLY A 1 180 ? 23.205 -10.307 -12.404 1.00 75.38 180 GLY A O 1
ATOM 1442 N N . MET A 1 181 ? 24.239 -8.836 -11.066 1.00 79.88 181 MET A N 1
ATOM 1443 C CA . MET A 1 181 ? 24.041 -9.582 -9.818 1.00 79.88 181 MET A CA 1
ATOM 1444 C C . MET A 1 181 ? 22.918 -8.972 -8.981 1.00 79.88 181 MET A C 1
ATOM 1446 O O . MET A 1 181 ? 22.806 -7.749 -8.917 1.00 79.88 181 MET A O 1
ATOM 1450 N N . TYR A 1 182 ? 22.134 -9.806 -8.294 1.00 82.19 182 TYR A N 1
ATOM 1451 C CA . TYR A 1 182 ? 21.194 -9.354 -7.264 1.00 82.19 182 TYR A CA 1
ATOM 1452 C C . TYR A 1 182 ? 21.957 -8.994 -5.989 1.00 82.19 182 TYR A C 1
ATOM 1454 O O . TYR A 1 182 ? 22.757 -9.787 -5.492 1.00 82.19 182 TYR A O 1
ATOM 14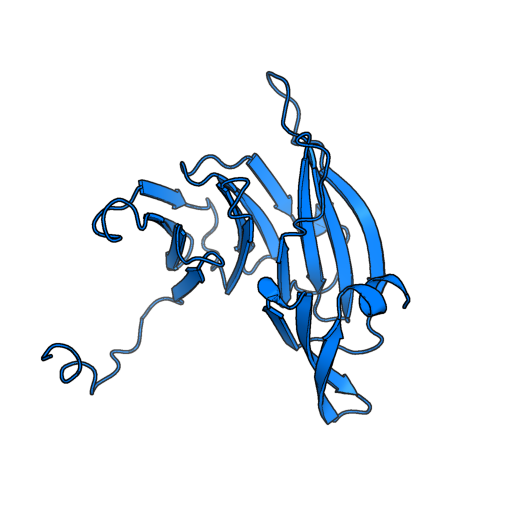62 N N . VAL A 1 183 ? 21.715 -7.796 -5.470 1.00 82.62 183 VAL A N 1
ATOM 1463 C CA . VAL A 1 183 ? 22.380 -7.251 -4.288 1.00 82.62 183 VAL A CA 1
ATOM 1464 C C . VAL A 1 183 ? 21.324 -6.736 -3.320 1.00 82.62 183 VAL A C 1
ATOM 1466 O O . VAL A 1 183 ? 20.363 -6.088 -3.731 1.00 82.62 183 VAL A O 1
ATOM 1469 N N . LEU A 1 184 ? 21.525 -7.032 -2.036 1.00 84.06 184 LEU A N 1
ATOM 1470 C CA . LEU A 1 184 ? 20.784 -6.427 -0.936 1.00 84.06 184 LEU A CA 1
ATOM 1471 C C . LEU A 1 184 ? 21.508 -5.146 -0.507 1.00 84.06 184 LEU A C 1
ATOM 1473 O O . LEU A 1 184 ? 22.650 -5.204 -0.049 1.00 84.06 184 LEU A O 1
ATOM 1477 N N . GLY A 1 185 ? 20.855 -4.004 -0.681 1.00 80.00 185 GLY A N 1
ATOM 1478 C CA . GLY A 1 185 ? 21.317 -2.701 -0.218 1.00 80.00 185 GLY A CA 1
ATOM 1479 C C . GLY A 1 185 ? 20.593 -2.281 1.058 1.00 80.00 185 GLY A C 1
ATOM 1480 O O . GLY A 1 185 ? 19.386 -2.481 1.180 1.00 80.00 185 GLY A O 1
ATOM 1481 N N . LEU A 1 186 ? 21.340 -1.689 1.987 1.00 79.69 186 LEU A N 1
ATOM 1482 C CA . LEU A 1 186 ? 20.835 -1.053 3.202 1.00 79.69 186 LEU A CA 1
ATOM 1483 C C . LEU A 1 186 ? 21.205 0.428 3.144 1.00 79.69 186 LEU A C 1
ATOM 1485 O O . LEU A 1 186 ? 22.387 0.765 3.068 1.00 79.69 186 LEU A O 1
ATOM 1489 N N . PHE A 1 187 ? 20.200 1.295 3.174 1.00 75.62 187 PHE A N 1
ATOM 1490 C CA . PHE A 1 187 ? 20.369 2.746 3.101 1.00 75.62 187 PHE A CA 1
ATOM 1491 C C . PHE A 1 187 ? 19.673 3.392 4.295 1.00 75.62 187 PHE A C 1
ATOM 1493 O O . PHE A 1 187 ? 18.628 2.913 4.720 1.00 75.62 187 PHE A O 1
ATOM 1500 N N . SER A 1 188 ? 20.219 4.484 4.830 1.00 69.50 188 SER A N 1
ATOM 1501 C CA . SER A 1 188 ? 19.459 5.338 5.748 1.00 69.50 188 SER A CA 1
ATOM 1502 C C . SER A 1 188 ? 18.875 6.530 4.997 1.00 69.50 188 SER A C 1
ATOM 1504 O O . SER A 1 188 ? 19.435 6.989 3.996 1.00 69.50 188 SER A O 1
ATOM 1506 N N . GLN A 1 189 ? 17.756 7.058 5.486 1.00 62.22 189 GLN A N 1
ATOM 1507 C CA . GLN A 1 189 ? 17.049 8.176 4.853 1.00 62.22 189 GLN A CA 1
ATOM 1508 C C . GLN A 1 189 ? 17.888 9.454 4.712 1.00 62.22 189 GLN A C 1
ATOM 1510 O O . GLN A 1 189 ? 17.699 10.209 3.760 1.00 62.22 189 GLN A O 1
ATOM 1515 N N . LEU A 1 190 ? 18.889 9.651 5.577 1.00 49.47 190 LEU A N 1
ATOM 1516 C CA . LEU A 1 190 ? 19.873 10.730 5.434 1.00 49.47 190 LEU A CA 1
ATOM 1517 C C . LEU A 1 190 ? 20.749 10.587 4.180 1.00 49.47 190 LEU A C 1
ATOM 1519 O O . LEU A 1 190 ? 21.082 11.596 3.566 1.00 49.47 190 LEU A O 1
ATOM 1523 N N . PHE A 1 191 ? 21.107 9.363 3.779 1.00 40.69 191 PHE A N 1
ATOM 1524 C CA . PHE A 1 191 ? 21.895 9.130 2.563 1.00 40.69 191 PHE A CA 1
ATOM 1525 C C . PHE A 1 191 ? 21.033 9.154 1.296 1.00 40.69 191 PHE A C 1
ATOM 1527 O O . PHE A 1 191 ? 21.497 9.636 0.269 1.00 40.69 191 PHE A O 1
ATOM 1534 N N . ALA A 1 192 ? 19.770 8.720 1.369 1.00 46.06 192 ALA A N 1
ATOM 1535 C CA . ALA A 1 192 ? 18.856 8.729 0.221 1.00 46.06 192 ALA A CA 1
ATOM 1536 C C . ALA A 1 192 ? 18.465 10.147 -0.256 1.00 46.06 192 ALA A C 1
ATOM 1538 O O . ALA A 1 192 ? 18.109 10.317 -1.419 1.00 46.06 192 ALA A O 1
ATOM 1539 N N . LYS A 1 193 ? 18.555 11.167 0.616 1.00 40.56 193 LYS A N 1
ATOM 1540 C CA . LYS A 1 193 ? 18.387 12.591 0.250 1.00 40.56 193 LYS A CA 1
ATOM 1541 C C . LYS A 1 193 ? 19.652 13.216 -0.383 1.00 40.56 193 LYS A C 1
ATOM 1543 O O . LYS A 1 193 ? 19.582 14.353 -0.841 1.00 40.56 193 LYS A O 1
ATOM 1548 N N . LEU A 1 194 ? 20.801 12.525 -0.378 1.00 35.06 194 LEU A N 1
ATOM 1549 C CA . LEU A 1 194 ? 22.110 13.054 -0.808 1.00 35.06 194 LEU A CA 1
ATOM 1550 C C . LEU A 1 194 ? 22.652 12.443 -2.118 1.00 35.06 194 LEU A C 1
ATOM 1552 O O . LEU A 1 194 ? 23.709 12.880 -2.579 1.00 35.06 194 LEU A O 1
ATOM 1556 N N . GLU A 1 195 ? 21.952 11.474 -2.718 1.00 39.25 195 GLU A N 1
ATOM 1557 C CA . GLU A 1 195 ? 22.224 10.939 -4.069 1.00 39.25 195 GLU A CA 1
ATOM 1558 C C . GLU A 1 195 ? 21.174 11.401 -5.089 1.00 39.25 195 GLU A C 1
ATOM 1560 O O . GLU A 1 195 ? 21.586 11.710 -6.233 1.00 39.25 195 GLU A O 1
#

Radius of gyration: 17.47 Å; Cα contacts (8 Å, |Δi|>4): 410; chains: 1; bounding box: 43×51×40 Å

Secondary structure (DSSP, 8-state):
--SSGGGSS----SS-EEEEE-TTSSEEEEEETTEEEEEETTTTT-SEEEEEE-SS---EEEEEEETTTTEEEEEETT--EEEEETTS-EEEEE-HHHHT--SPEEEEEE----SSTTEEEEEEEETTSEEEEEEEE---SSSS---EEEEEEEE-SS-EEEEEEEGGGTEEEEEEEETTEEEEEEEEHHHHT--

Organism: Trifolium subterraneum (NCBI:txid3900)

Sequence (195 aa):
MEKWTEYNEPKRLRKFVSLFVSPTAKYVAVAAGNRITILSKEDDYQQSYAIFNSSDLGTFSVGAWSEDDEILGVVDDSDTLYFIKFNGEVVAEITKKHLKISSSIVGLYSDNDSDMHESYSFTVITSDGSIQQIEISYGQGLATFPKYICNHRSHLRNNVFCFDHHHELNLFVVVHTKSGMYVLGLFSQLFAKLE

Solvent-accessible surface area (backbone atoms only — not comparable to full-atom values): 11074 Å² total; per-residue (Å²): 142,87,79,76,79,82,65,83,65,81,72,80,69,94,55,68,69,33,76,38,64,21,94,86,48,55,39,39,36,42,26,54,35,33,32,35,40,26,27,35,49,90,65,71,52,72,54,74,71,17,65,40,70,55,95,54,88,39,40,45,83,43,49,29,43,33,65,93,77,38,32,38,39,37,27,36,74,78,39,33,36,38,32,28,35,60,78,38,51,73,67,42,76,46,44,32,78,78,67,72,56,93,57,55,71,43,29,47,42,50,54,88,81,62,95,51,96,58,53,49,42,35,38,39,29,22,29,61,18,42,33,37,36,41,35,38,43,68,80,84,67,89,89,69,78,64,62,62,46,77,82,48,78,49,63,48,98,29,41,35,72,42,53,49,74,43,75,95,73,45,32,36,42,35,38,28,41,56,98,89,39,85,40,83,44,80,46,44,60,78,56,69,78,73,104

Mean predicted aligned error: 9.2 Å

Foldseek 3Di:
DPDPPVPPDPDPDPWDWEWEAAQVSQKIWIWTFQKIFIAGVVVPRPDGQAMEGDPDRWTWHEWYDPVVQQWIWTATPQRWIWIAHSNGDTQAIAGCVNVVDDFHWAYKYWDPPDPDPFWTWMWTAGQQFKIWIKIWGDDDDDDDHTDIDTDDIDGDNWGWHHWDADVVQQKIWTFTDDPNDTDTDIDHPVVVVVD

pLDDT: mean 81.27, std 16.62, range [35.06, 98.06]

Nearest PDB structures (foldseek):
  5zcs-assembly1_D  TM=4.542E-01  e=1.095E-04  Homo sapiens
  8qcb-assembly1_D  TM=4.935E-01  e=6.799E-03  Saccharomyces cerevisiae
  6zqd-assembly1_JP  TM=5.637E-01  e=2.196E-02  Saccharomyces cerevisiae S288C
  8rmj-assembly1_A-2  TM=4.581E-01  e=2.981E-02  Drosophila melanogaster
  6qp8-assembly1_B  TM=4.396E-01  e=3.137E-02  Drosophila melanogaster